Protein AF-0000000078837042 (afdb_homodimer)

Secondary structure (DSSP, 8-state):
---B-HHHHHHHHT--HHHHHHHHHTTSSPPPEE-TT--EEB-HHHHHHHHHHHHHHHTT--HHHHHHHHHHHH-TTSBSHHHHHHHHHHHHHHHHHHHHHHHHHHHHHHHHHT--SSBGGG-HHHHHHH-GGG-SS-----S-------/---B-HHHHHHHHT--HHHHHHHHHTTSSPPPEE-TT--EEB-HHHHHHHHHHHHHHHTT--HHHHHHHHHHHH-TTSBSHHHHHHHHHHHHHHHHHHHHHHHHHHHHHHHHHT--SSBGGG-HHHHHHH-GGG-SS-------------

Radius of gyration: 24.92 Å; Cα contacts (8 Å, |Δi|>4): 367; chains: 2; bounding box: 42×76×57 Å

Solvent-accessible surface area (backbone atoms only — not comparable to full-atom values): 16526 Å² total; per-residue (Å²): 120,78,64,28,43,61,70,55,41,18,62,74,43,69,47,56,57,69,55,53,53,48,32,36,74,75,59,78,34,75,80,60,50,64,47,97,84,67,40,61,32,32,48,65,63,53,39,51,50,45,38,22,52,52,45,38,43,32,68,62,51,49,69,70,55,48,49,52,47,51,52,34,66,75,34,34,86,38,67,20,58,64,52,46,49,50,44,47,50,50,38,51,51,48,52,50,52,43,52,54,48,49,48,39,44,53,53,37,50,51,39,50,70,49,41,55,90,50,34,23,67,70,21,41,50,57,49,39,38,65,33,64,86,67,49,91,59,91,54,68,53,62,74,75,68,69,77,79,79,129,120,77,65,27,43,61,69,55,42,19,61,73,41,69,48,54,58,71,55,54,54,48,33,36,73,73,59,76,34,74,80,60,50,64,46,95,84,69,42,62,31,33,47,65,62,53,39,51,52,46,38,23,52,52,46,37,44,34,67,62,52,49,70,69,56,48,49,53,47,52,53,35,66,74,34,34,87,38,68,20,59,64,52,46,50,52,44,46,51,52,39,50,52,48,52,51,51,43,53,51,49,48,50,40,43,54,53,37,50,52,39,50,69,50,42,56,91,48,34,22,66,70,22,41,49,56,50,41,36,66,32,65,87,68,49,91,58,92,56,68,54,60,73,74,69,68,76,78,80,129

InterPro domains:
  IPR000551 MerR-type HTH domain [PF00376] (5-42)
  IPR000551 MerR-type HTH domain [PR00040] (5-16)
  IPR000551 MerR-type HTH domain [PR00040] (16-29)
  IPR000551 MerR-type HTH domain [PR00040] (40-60)
  IPR000551 MerR-type HTH domain [PS00552] (7-29)
  IPR000551 MerR-type HTH domain [PS50937] (3-72)
  IPR000551 MerR-type HTH domain [SM00422] (4-73)
  IPR009061 Putative DNA-binding domain superfamily [SSF46955] (5-129)
  IPR015358 Transcription regulator MerR, DNA binding [PF09278] (47-110)
  IPR047057 MerR transcriptional regulator [PTHR30204] (4-125)

Nearest PDB structures (foldseek):
  6jni-assembly2_D  TM=9.119E-01  e=1.067E-09  Pseudomonas putida
  5gpe-assembly4_H  TM=9.135E-01  e=1.619E-09  Cupriavidus metallidurans CH34
  5gpe-assembly4_G  TM=9.074E-01  e=3.314E-09  Cupriavidus metallidurans CH34
  6jyw-assembly1_A  TM=9.011E-01  e=8.608E-09  Pseudomonas putida
  6jni-assembly4_G  TM=8.888E-01  e=1.160E-08  Pseudomonas putida

Organism: Phenylobacterium zucineum (strain HLK1) (NCBI:txid450851)

Foldseek 3Di:
DDWDALVRLCVLLVHDSVVLVVCCVVPLAPFADADPVRGGTDDPVRSVSSNQVVVCVVLPQDPVLSSVVVVCVVPVPDDCVSVVVSVVVSVVVVVVLVVLVVLVVVQVVVQVVQADDDDPVPGSNNVCVVPVVNRPDPRDPDPPPPPPDD/DDWDALVRLCVLLVHDSVVLVVCCVVPLAPFADADPVRGGTDDPVRSVSSNQVVVCVVLPQDPVLSSVVVVCVVPVPDDCVSVVVSVVVSVVVVVVLVVLVVLVVVQVVVLVVQADDDDPVPGSNNVCVVPVVNRPDPRDPDPPPDPPDD

pLDDT: mean 87.64, std 15.48, range [25.41, 98.31]

Sequence (300 aa):
MPAHTIGKLAKAADVKVPTIRFYEQIGLLPEPDRTESDRRVYGDEAVRRLAFIKHARQLGFPIEAIRTLLDLADNPDRTCEDANALAQEQLTAVETKIAQLEALRAELKRMVAAGCHGLAGDCRVIETLADHSLCAQEHAAPERLAPVQAMPAHTIGKLAKAADVKVPTIRFYEQIGLLPEPDRTESDRRVYGDEAVRRLAFIKHARQLGFPIEAIRTLLDLADNPDRTCEDANALAQEQLTAVETKIAQLEALRAELKRMVAAGCHGLAGDCRVIETLADHSLCAQEHAAPERLAPVQA

Structure (mmCIF, N/CA/C/O backbone):
data_AF-0000000078837042-model_v1
#
loop_
_entity.id
_entity.type
_entity.pdbx_description
1 polymer 'Transcriptional regulator, MerR family'
#
loop_
_atom_site.group_PDB
_atom_site.id
_atom_site.type_symbol
_atom_site.label_atom_id
_atom_site.label_alt_id
_atom_site.label_comp_id
_atom_site.label_asym_id
_atom_site.label_entity_id
_atom_site.label_seq_id
_atom_site.pdbx_PDB_ins_code
_atom_site.Cartn_x
_atom_site.Cartn_y
_atom_site.Cartn_z
_atom_site.occupancy
_atom_site.B_iso_or_equiv
_atom_site.auth_seq_id
_atom_site.auth_comp_id
_atom_site.auth_asym_id
_atom_site.auth_atom_id
_atom_site.pdbx_PDB_model_num
ATOM 1 N N . MET A 1 1 ? 3.355 40.281 4.109 1 53.38 1 MET A N 1
ATOM 2 C CA . MET A 1 1 ? 4.316 39.188 4.145 1 53.38 1 MET A CA 1
ATOM 3 C C . MET A 1 1 ? 4.699 38.75 2.734 1 53.38 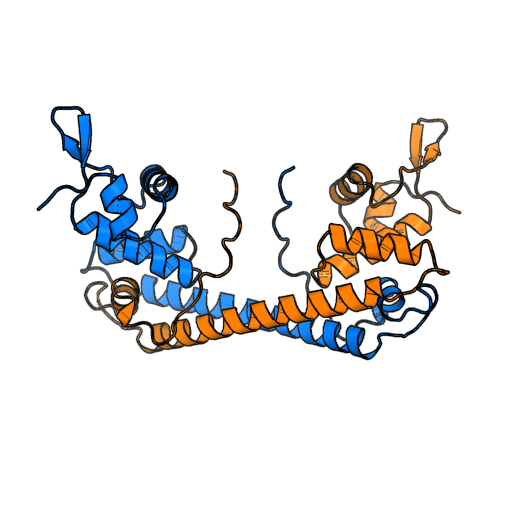1 MET A C 1
ATOM 5 O O . MET A 1 1 ? 3.922 38.938 1.793 1 53.38 1 MET A O 1
ATOM 9 N N . PRO A 1 2 ? 5.961 38.531 2.494 1 61.41 2 PRO A N 1
ATOM 10 C CA . PRO A 1 2 ? 6.363 38.375 1.091 1 61.41 2 PRO A CA 1
ATOM 11 C C . PRO A 1 2 ? 5.652 37.25 0.379 1 61.41 2 PRO A C 1
ATOM 13 O O . PRO A 1 2 ? 5.434 36.188 0.974 1 61.41 2 PRO A O 1
ATOM 16 N N . ALA A 1 3 ? 4.879 37.5 -0.666 1 80.12 3 ALA A N 1
ATOM 17 C CA . ALA A 1 3 ? 4.102 36.656 -1.568 1 80.12 3 ALA A CA 1
ATOM 18 C C . ALA A 1 3 ? 5.008 35.719 -2.355 1 80.12 3 ALA A C 1
ATOM 20 O O . ALA A 1 3 ? 6.133 36.062 -2.709 1 80.12 3 ALA A O 1
ATOM 21 N N . HIS A 1 4 ? 4.898 34.469 -2.109 1 90 4 HIS A N 1
ATOM 22 C CA . HIS A 1 4 ? 5.582 33.438 -2.904 1 90 4 HIS A CA 1
ATOM 23 C C . HIS A 1 4 ? 4.828 33.156 -4.199 1 90 4 HIS A C 1
ATOM 25 O O . HIS A 1 4 ? 3.602 33.062 -4.195 1 90 4 HIS A O 1
ATOM 31 N N . THR A 1 5 ? 5.68 33.156 -5.262 1 92.69 5 THR A N 1
ATOM 32 C CA . THR A 1 5 ? 5.113 32.5 -6.438 1 92.69 5 THR A CA 1
ATOM 33 C C . THR A 1 5 ? 4.949 31 -6.195 1 92.69 5 THR A C 1
ATOM 35 O O . THR A 1 5 ? 5.457 30.469 -5.207 1 92.69 5 THR A O 1
ATOM 38 N N . ILE A 1 6 ? 4.262 30.391 -7.133 1 93.19 6 ILE A N 1
ATOM 39 C CA . ILE A 1 6 ? 4.008 28.969 -6.938 1 93.19 6 ILE A CA 1
ATOM 40 C C . ILE A 1 6 ? 5.324 28.203 -6.988 1 93.19 6 ILE A C 1
ATOM 42 O O . ILE A 1 6 ? 5.508 27.219 -6.262 1 93.19 6 ILE A O 1
ATOM 46 N N . GLY A 1 7 ? 6.211 28.562 -7.891 1 94.44 7 GLY A N 1
ATOM 47 C CA . GLY A 1 7 ? 7.52 27.922 -7.965 1 94.44 7 GLY A CA 1
ATOM 48 C C . GLY A 1 7 ? 8.336 28.094 -6.695 1 94.44 7 GLY A C 1
ATOM 49 O O . GLY A 1 7 ? 8.945 27.141 -6.211 1 94.44 7 GLY A O 1
ATOM 50 N N . LYS A 1 8 ? 8.352 29.281 -6.145 1 94.38 8 LYS A N 1
ATOM 51 C CA . LYS A 1 8 ? 9.07 29.562 -4.902 1 94.38 8 LYS A CA 1
ATOM 52 C C . LYS A 1 8 ? 8.438 28.812 -3.73 1 94.38 8 LYS A C 1
ATOM 54 O O . LYS A 1 8 ? 9.148 28.312 -2.852 1 94.38 8 LYS A O 1
ATOM 59 N N . LEU A 1 9 ? 7.141 28.781 -3.791 1 94.56 9 LEU A N 1
ATOM 60 C CA . LEU A 1 9 ? 6.426 28.031 -2.764 1 94.56 9 LEU A CA 1
ATOM 61 C C . LEU A 1 9 ? 6.809 26.562 -2.795 1 94.56 9 LEU A C 1
ATOM 63 O O . LEU A 1 9 ? 7.062 25.953 -1.75 1 94.56 9 LEU A O 1
ATOM 67 N N . ALA A 1 10 ? 6.859 25.984 -3.98 1 96.12 10 ALA A N 1
ATOM 68 C CA . ALA A 1 10 ? 7.23 24.578 -4.168 1 96.12 10 ALA A CA 1
ATOM 69 C C . ALA A 1 10 ? 8.609 24.297 -3.594 1 96.12 10 ALA A C 1
ATOM 71 O O . ALA A 1 10 ? 8.797 23.312 -2.875 1 96.12 10 ALA A O 1
ATOM 72 N N . LYS A 1 11 ? 9.5 25.141 -3.832 1 95.19 11 LYS A N 1
ATOM 73 C CA . LYS A 1 11 ? 10.867 25 -3.344 1 95.19 11 LYS A CA 1
ATOM 74 C C . LYS A 1 11 ? 10.922 25.125 -1.824 1 95.19 11 LYS A C 1
ATOM 76 O O . LYS A 1 11 ? 11.562 24.312 -1.151 1 95.19 11 LYS A O 1
ATOM 81 N N . ALA A 1 12 ? 10.266 26.078 -1.355 1 93.12 12 ALA A N 1
ATOM 82 C CA . ALA A 1 12 ? 10.273 26.344 0.081 1 93.12 12 ALA A CA 1
ATOM 83 C C . ALA A 1 12 ? 9.672 25.172 0.857 1 93.12 12 ALA A C 1
ATOM 85 O O . ALA A 1 12 ? 10.148 24.828 1.937 1 93.12 12 ALA A O 1
ATOM 86 N N . ALA A 1 13 ? 8.625 24.578 0.348 1 92.88 13 ALA A N 1
ATOM 87 C CA . ALA A 1 13 ? 7.914 23.5 1.02 1 92.88 13 ALA A CA 1
ATOM 88 C C . ALA A 1 13 ? 8.461 22.141 0.599 1 92.88 13 ALA A C 1
ATOM 90 O O . ALA A 1 13 ? 8.086 21.109 1.165 1 92.88 13 ALA A O 1
ATOM 91 N N . ASP A 1 14 ? 9.32 22.141 -0.408 1 94 14 ASP A N 1
ATOM 92 C CA . ASP A 1 14 ? 9.898 20.922 -0.962 1 94 14 ASP A CA 1
ATOM 93 C C . ASP A 1 14 ? 8.812 19.969 -1.47 1 94 14 ASP A C 1
ATOM 95 O O . ASP A 1 14 ? 8.773 18.797 -1.091 1 94 14 ASP A O 1
ATOM 99 N N . VAL A 1 15 ? 7.969 20.531 -2.262 1 95.31 15 VAL A N 1
ATOM 100 C CA . VAL A 1 15 ? 6.914 19.766 -2.928 1 95.31 15 VAL A CA 1
ATOM 101 C C . VAL A 1 15 ? 6.832 20.188 -4.398 1 95.31 15 VAL A C 1
ATOM 103 O O . VAL A 1 15 ? 7.328 21.25 -4.781 1 95.31 15 VAL A O 1
ATOM 106 N N . LYS A 1 16 ? 6.23 19.391 -5.156 1 96.31 16 LYS A N 1
ATOM 107 C CA . LYS A 1 16 ? 6.105 19.688 -6.582 1 96.31 16 LYS A CA 1
ATOM 108 C C . LYS A 1 16 ? 4.93 20.625 -6.844 1 96.31 16 LYS A C 1
ATOM 110 O O . LYS A 1 16 ? 3.93 20.594 -6.121 1 96.31 16 LYS A O 1
ATOM 115 N N . VAL A 1 17 ? 5.023 21.375 -7.891 1 96.19 17 VAL A N 1
ATOM 116 C CA . VAL A 1 17 ? 4.008 22.359 -8.266 1 96.19 17 VAL A CA 1
ATOM 117 C C . VAL A 1 17 ? 2.674 21.656 -8.5 1 96.19 17 VAL A C 1
ATOM 119 O O . VAL A 1 17 ? 1.634 22.094 -8.008 1 96.19 17 VAL A O 1
ATOM 122 N N . PRO A 1 18 ? 2.635 20.516 -9.227 1 96.81 18 PRO A N 1
ATOM 123 C CA . PRO A 1 18 ? 1.344 19.844 -9.406 1 96.81 18 PRO A CA 1
ATOM 124 C C . PRO A 1 18 ? 0.707 19.438 -8.078 1 96.81 18 PRO A C 1
ATOM 126 O O . PRO A 1 18 ? -0.521 19.422 -7.957 1 96.81 18 PRO A O 1
ATOM 129 N N . THR A 1 19 ? 1.51 19.156 -7.125 1 96.12 19 THR A N 1
ATOM 130 C CA . THR A 1 19 ? 1.012 18.781 -5.809 1 96.12 19 THR A CA 1
ATOM 131 C C . THR A 1 19 ? 0.306 19.953 -5.137 1 96.12 19 THR A C 1
ATOM 133 O O . THR A 1 19 ? -0.752 19.781 -4.527 1 96.12 19 THR A O 1
ATOM 136 N N . ILE A 1 20 ? 0.907 21.094 -5.266 1 95.94 20 ILE A N 1
ATOM 137 C CA . ILE A 1 20 ? 0.306 22.297 -4.723 1 95.94 20 ILE A CA 1
ATOM 138 C C . ILE A 1 20 ? -1.052 22.547 -5.379 1 95.94 20 ILE A C 1
ATOM 140 O O . ILE A 1 20 ? -2.043 22.797 -4.691 1 95.94 20 ILE A O 1
ATOM 144 N N . ARG A 1 21 ? -1.13 22.438 -6.68 1 94.5 21 ARG A N 1
ATOM 145 C CA . ARG A 1 21 ? -2.369 22.656 -7.418 1 94.5 21 ARG A CA 1
ATOM 146 C C . ARG A 1 21 ? -3.428 21.625 -7.023 1 94.5 21 ARG A C 1
ATOM 148 O O . ARG A 1 21 ? -4.609 21.969 -6.902 1 94.5 21 ARG A O 1
ATOM 155 N N . PHE A 1 22 ? -2.945 20.453 -6.785 1 96.81 22 PHE A N 1
ATOM 156 C CA . PHE A 1 22 ? -3.863 19.406 -6.352 1 96.81 22 PHE A CA 1
ATOM 157 C C . PHE A 1 22 ? -4.477 19.75 -5 1 96.81 22 PHE A C 1
ATOM 159 O O . PHE A 1 22 ? -5.691 19.656 -4.82 1 96.81 22 PHE A O 1
ATOM 166 N N . TYR A 1 23 ? -3.645 20.219 -4.07 1 97 23 TYR A N 1
ATOM 167 C CA . TYR A 1 23 ? -4.129 20.531 -2.729 1 97 23 TYR A CA 1
ATOM 168 C C . TYR A 1 23 ? -5.07 21.734 -2.752 1 97 23 TYR A C 1
ATOM 170 O O . TYR A 1 23 ? -5.996 21.812 -1.941 1 97 23 TYR A O 1
ATOM 178 N N . GLU A 1 24 ? -4.855 22.641 -3.668 1 95.06 24 GLU A N 1
ATOM 179 C CA . GLU A 1 24 ? -5.797 23.734 -3.877 1 95.06 24 GLU A CA 1
ATOM 180 C C . GLU A 1 24 ? -7.129 23.219 -4.41 1 95.06 24 GLU A C 1
ATOM 182 O O . GLU A 1 24 ? -8.195 23.609 -3.916 1 95.06 24 GLU A O 1
ATOM 187 N N . GLN A 1 25 ? -7.031 22.344 -5.355 1 95.62 25 GLN A N 1
ATOM 188 C CA . GLN A 1 25 ? -8.211 21.812 -6.027 1 95.62 25 GLN A CA 1
ATOM 189 C C . GLN A 1 25 ? -9.125 21.078 -5.039 1 95.62 25 GLN A C 1
ATOM 191 O O . GLN A 1 25 ? -10.344 21.219 -5.098 1 95.62 25 GLN A O 1
ATOM 196 N N . ILE A 1 26 ? -8.516 20.391 -4.098 1 95.75 26 ILE A N 1
ATOM 197 C CA . ILE A 1 26 ? -9.344 19.578 -3.207 1 95.75 26 ILE A CA 1
ATOM 198 C C . ILE A 1 26 ? -9.633 20.359 -1.926 1 95.75 26 ILE A C 1
ATOM 200 O O . ILE A 1 26 ? -10.234 19.828 -0.99 1 95.75 26 ILE A O 1
ATOM 204 N N . GLY A 1 27 ? -9.078 21.547 -1.752 1 94.69 27 GLY A N 1
ATOM 205 C CA . GLY A 1 27 ? -9.461 22.453 -0.684 1 94.69 27 GLY A CA 1
ATOM 206 C C . GLY A 1 27 ? -8.57 22.359 0.537 1 94.69 27 GLY A C 1
ATOM 207 O O . GLY A 1 27 ? -8.859 22.953 1.574 1 94.69 27 GLY A O 1
ATOM 208 N N . LEU A 1 28 ? -7.508 21.641 0.51 1 96.5 28 LEU A N 1
ATOM 209 C CA . LEU A 1 28 ? -6.574 21.562 1.627 1 96.5 28 LEU A CA 1
ATOM 210 C C . LEU A 1 28 ? -5.754 22.844 1.742 1 96.5 28 LEU A C 1
ATOM 212 O O . LEU A 1 28 ? -5.352 23.234 2.842 1 96.5 28 LEU A O 1
ATOM 216 N N . LEU A 1 29 ? -5.414 23.375 0.63 1 95.5 29 LEU A N 1
ATOM 217 C CA . LEU A 1 29 ? -4.766 24.688 0.557 1 95.5 29 LEU A CA 1
ATOM 218 C C . LEU A 1 29 ? -5.73 25.75 0.026 1 95.5 29 LEU A C 1
ATOM 220 O O . LEU A 1 29 ? -6.375 25.531 -1.006 1 95.5 29 LEU A O 1
ATOM 224 N N . PRO A 1 30 ? -5.906 26.766 0.758 1 91.56 30 PRO A N 1
ATOM 225 C CA . PRO A 1 30 ? -6.797 27.828 0.26 1 91.56 30 PRO A CA 1
ATOM 226 C C . PRO A 1 30 ? -6.324 28.406 -1.066 1 91.56 30 PRO A C 1
ATOM 228 O O . PRO A 1 30 ? -5.125 28.438 -1.342 1 91.56 30 PRO A O 1
ATOM 231 N N . GLU A 1 31 ? -7.25 28.906 -1.811 1 88.25 31 GLU A N 1
ATOM 232 C CA . GLU A 1 31 ? -6.898 29.594 -3.049 1 88.25 31 GLU A CA 1
ATOM 233 C C . GLU A 1 31 ? -6.023 30.812 -2.775 1 88.25 31 GLU A C 1
ATOM 235 O O . GLU A 1 31 ? -6.312 31.609 -1.873 1 88.25 31 GLU A O 1
ATOM 240 N N . PRO A 1 32 ? -5.008 30.859 -3.557 1 87.94 32 PRO A N 1
ATOM 241 C CA . PRO A 1 32 ? -4.102 31.984 -3.33 1 87.94 32 PRO A CA 1
ATOM 242 C C . PRO A 1 32 ? -4.676 33.312 -3.811 1 87.94 32 PRO A C 1
ATOM 244 O O . PRO A 1 32 ? -5.633 33.312 -4.59 1 87.94 32 PRO A O 1
ATOM 247 N N . ASP A 1 33 ? -4.113 34.344 -3.229 1 87.69 33 ASP A N 1
ATOM 248 C CA . ASP A 1 33 ? -4.422 35.656 -3.742 1 87.69 33 ASP A CA 1
ATOM 249 C C . ASP A 1 33 ? -3.854 35.844 -5.148 1 87.69 33 ASP A C 1
ATOM 251 O O . ASP A 1 33 ? -3.004 35.062 -5.59 1 87.69 33 ASP A O 1
ATOM 255 N N . ARG A 1 34 ? -4.422 36.781 -5.832 1 87 34 ARG A N 1
ATOM 256 C CA . ARG A 1 34 ? -3.926 37.094 -7.164 1 87 34 ARG A CA 1
ATOM 257 C C . ARG A 1 34 ? -3.393 38.531 -7.215 1 87 34 ARG A C 1
ATOM 259 O O . ARG A 1 34 ? -3.934 39.406 -6.562 1 87 34 ARG A O 1
ATOM 266 N N . THR A 1 35 ? -2.34 38.688 -7.945 1 86.56 35 THR A N 1
ATOM 267 C CA . THR A 1 35 ? -1.805 40.031 -8.172 1 86.56 35 THR A CA 1
ATOM 268 C C . THR A 1 35 ? -2.615 40.75 -9.234 1 86.56 35 THR A C 1
ATOM 270 O O . THR A 1 35 ? -3.559 40.188 -9.797 1 86.56 35 THR A O 1
ATOM 273 N N . GLU A 1 36 ? -2.164 42 -9.422 1 87.94 36 GLU A N 1
ATOM 274 C CA . GLU A 1 36 ? -2.801 42.812 -10.461 1 87.94 36 GLU A CA 1
ATOM 275 C C . GLU A 1 36 ? -2.656 42.156 -11.836 1 87.94 36 GLU A C 1
ATOM 277 O O . GLU A 1 36 ? -3.527 42.312 -12.695 1 87.94 36 GLU A O 1
ATOM 282 N N . SER A 1 37 ? -1.637 41.469 -12.016 1 87.12 37 SER A N 1
ATOM 283 C CA . SER A 1 37 ? -1.382 40.781 -13.273 1 87.12 37 SER A CA 1
ATOM 284 C C . SER A 1 37 ? -2.016 39.406 -13.281 1 87.12 37 SER A C 1
ATOM 286 O O . SER A 1 37 ? -1.682 38.562 -14.125 1 87.12 37 SER A O 1
ATOM 288 N N . ASP A 1 38 ? -2.703 39.062 -12.352 1 85.5 38 ASP A N 1
ATOM 289 C CA . ASP A 1 38 ? -3.457 37.812 -12.258 1 85.5 38 ASP A CA 1
ATOM 290 C C . ASP A 1 38 ? -2.533 36.625 -11.961 1 85.5 38 ASP A C 1
ATOM 292 O O . ASP A 1 38 ? -2.744 35.531 -12.477 1 85.5 38 ASP A O 1
ATOM 296 N N . ARG A 1 39 ? -1.474 36.969 -11.273 1 87.06 39 ARG A N 1
ATOM 297 C CA . ARG A 1 39 ? -0.562 35.906 -10.852 1 87.06 39 ARG A CA 1
ATOM 298 C C . ARG A 1 39 ? -0.867 35.438 -9.43 1 87.06 39 ARG A C 1
ATOM 300 O O . ARG A 1 39 ? -1.107 36.281 -8.547 1 87.06 39 ARG A O 1
ATOM 307 N N . ARG A 1 40 ? -0.836 34.094 -9.289 1 87.94 40 ARG A N 1
ATOM 308 C CA . ARG A 1 40 ? -1.067 33.562 -7.957 1 87.94 40 ARG A CA 1
ATOM 309 C C . ARG A 1 40 ? 0.083 33.906 -7.016 1 87.94 40 ARG A C 1
ATOM 311 O O . ARG A 1 40 ? 1.252 33.812 -7.391 1 87.94 40 ARG A O 1
ATOM 318 N N . VAL A 1 41 ? -0.292 34.406 -5.809 1 91.94 41 VAL A N 1
ATOM 319 C CA . VAL A 1 41 ? 0.715 34.656 -4.785 1 91.94 41 VAL A CA 1
ATOM 320 C C . VAL A 1 41 ? 0.289 34.031 -3.461 1 91.94 41 VAL A C 1
ATOM 322 O O . VAL A 1 41 ? -0.893 34.062 -3.107 1 91.94 41 VAL A O 1
ATOM 325 N N . TYR A 1 42 ? 1.351 33.5 -2.771 1 93.56 42 TYR A N 1
ATOM 326 C CA . TYR A 1 42 ? 1.113 32.75 -1.543 1 93.56 42 TYR A CA 1
ATOM 327 C C . TYR A 1 42 ? 1.855 33.375 -0.369 1 93.56 42 TYR A C 1
ATOM 329 O O . TYR A 1 42 ? 2.988 33.844 -0.519 1 93.56 42 TYR A O 1
ATOM 337 N N . GLY A 1 43 ? 1.225 33.406 0.763 1 90.12 43 GLY A N 1
ATOM 338 C CA . GLY A 1 43 ? 1.876 33.875 1.976 1 90.12 43 GLY A CA 1
ATOM 339 C C . GLY A 1 43 ? 2.656 32.781 2.693 1 90.12 43 GLY A C 1
ATOM 340 O O . GLY A 1 43 ? 2.68 31.625 2.25 1 90.12 43 GLY A O 1
ATOM 341 N N . ASP A 1 44 ? 3.303 33.125 3.809 1 90.81 44 ASP A N 1
ATOM 342 C CA . ASP A 1 44 ? 4.098 32.219 4.617 1 90.81 44 ASP A CA 1
ATOM 343 C C . ASP A 1 44 ? 3.225 31.094 5.199 1 90.81 44 ASP A C 1
ATOM 345 O O . ASP A 1 44 ? 3.707 29.984 5.453 1 90.81 44 ASP A O 1
ATOM 349 N N . GLU A 1 45 ? 2.025 31.438 5.363 1 92.38 45 GLU A N 1
ATOM 350 C CA . GLU A 1 45 ? 1.105 30.438 5.906 1 92.38 45 GLU A CA 1
ATOM 351 C C . GLU A 1 45 ? 0.977 29.234 4.973 1 92.38 45 GLU A C 1
ATOM 353 O O . GLU A 1 45 ? 0.814 28.109 5.43 1 92.38 45 GLU A O 1
ATOM 358 N N . ALA A 1 46 ? 1.063 29.516 3.729 1 94.19 46 ALA A N 1
ATOM 359 C CA . ALA A 1 46 ? 0.976 28.438 2.748 1 94.19 46 ALA A CA 1
ATOM 360 C C . ALA A 1 46 ? 2.154 27.484 2.885 1 94.19 46 ALA A C 1
ATOM 362 O O . ALA A 1 46 ? 1.997 26.266 2.727 1 94.19 46 ALA A O 1
ATOM 363 N N . VAL A 1 47 ? 3.316 28 3.199 1 93.38 47 VAL A N 1
ATOM 364 C CA . VAL A 1 47 ? 4.5 27.156 3.395 1 93.38 47 VAL A CA 1
ATOM 365 C C . VAL A 1 47 ? 4.285 26.234 4.594 1 93.38 47 VAL A C 1
ATOM 367 O O . VAL A 1 47 ? 4.531 25.031 4.508 1 93.38 47 VAL A O 1
ATOM 370 N N . ARG A 1 48 ? 3.814 26.828 5.633 1 93.75 48 ARG A N 1
ATOM 371 C CA . ARG A 1 48 ? 3.596 26.047 6.855 1 93.75 48 ARG A CA 1
ATOM 372 C C . ARG A 1 48 ? 2.539 24.969 6.641 1 93.75 48 ARG A C 1
ATOM 374 O O . ARG A 1 48 ? 2.697 23.844 7.105 1 93.75 48 ARG A O 1
ATOM 381 N N . ARG A 1 49 ? 1.52 25.391 5.965 1 96.19 49 ARG A N 1
ATOM 382 C CA . ARG A 1 49 ? 0.428 24.453 5.719 1 96.19 49 ARG A CA 1
ATOM 383 C C . ARG A 1 49 ? 0.891 23.297 4.844 1 96.19 49 ARG A C 1
ATOM 385 O O . ARG A 1 49 ? 0.573 22.125 5.121 1 96.19 49 ARG A O 1
ATOM 392 N N . LEU A 1 50 ? 1.667 23.578 3.846 1 95.88 50 LEU A N 1
ATOM 393 C CA . LEU A 1 50 ? 2.201 22.531 2.977 1 95.88 50 LEU A CA 1
ATOM 394 C C . LEU A 1 50 ? 3.156 21.625 3.744 1 95.88 50 LEU A C 1
ATOM 396 O O . LEU A 1 50 ? 3.17 20.406 3.529 1 95.88 50 LEU A O 1
ATOM 400 N N . ALA A 1 51 ? 3.941 22.203 4.598 1 94.06 51 ALA A N 1
ATOM 401 C CA . ALA A 1 51 ? 4.84 21.406 5.426 1 94.06 51 ALA A CA 1
ATOM 402 C C . ALA A 1 51 ? 4.059 20.453 6.332 1 94.06 51 ALA A C 1
ATOM 404 O O . ALA A 1 51 ? 4.438 19.297 6.5 1 94.06 51 ALA A O 1
ATOM 405 N N . PHE A 1 52 ? 2.992 20.984 6.875 1 96 52 PHE A N 1
ATOM 406 C CA . PHE A 1 52 ? 2.096 20.188 7.695 1 96 52 PHE A CA 1
ATOM 407 C C . PHE A 1 52 ? 1.554 19 6.906 1 96 52 PHE A C 1
ATOM 409 O O . PHE A 1 52 ? 1.631 17.859 7.363 1 96 52 PHE A O 1
ATOM 416 N N . ILE A 1 53 ? 1.03 19.266 5.738 1 96.75 53 ILE A N 1
ATOM 417 C CA . ILE A 1 53 ? 0.437 18.234 4.887 1 96.75 53 ILE A CA 1
ATOM 418 C C . ILE A 1 53 ? 1.494 17.203 4.512 1 96.75 53 ILE A C 1
ATOM 420 O O . ILE A 1 53 ? 1.247 16 4.59 1 96.75 53 ILE A O 1
ATOM 424 N N . LYS A 1 54 ? 2.643 17.641 4.105 1 94.31 54 LYS A N 1
ATOM 425 C CA . LYS A 1 54 ? 3.742 16.766 3.732 1 94.31 54 LYS A CA 1
ATOM 426 C C . LYS A 1 54 ? 4.109 15.828 4.883 1 94.31 54 LYS A C 1
ATOM 428 O O . LYS A 1 54 ? 4.262 14.617 4.684 1 94.31 54 LYS A O 1
ATOM 433 N N . HIS A 1 55 ? 4.246 16.375 6.035 1 93.5 55 HIS A N 1
ATOM 434 C CA . HIS A 1 55 ? 4.602 15.586 7.207 1 93.5 55 HIS A CA 1
ATOM 435 C C . HIS A 1 55 ? 3.514 14.57 7.535 1 93.5 55 HIS A C 1
ATOM 437 O O . HIS A 1 55 ? 3.812 13.398 7.797 1 93.5 55 HIS A O 1
ATOM 443 N N . ALA A 1 56 ? 2.297 15.008 7.52 1 95.88 56 ALA A N 1
ATOM 444 C CA . ALA A 1 56 ? 1.172 14.109 7.773 1 95.88 56 ALA A CA 1
ATOM 445 C C . ALA A 1 56 ? 1.159 12.953 6.773 1 95.88 56 ALA A C 1
ATOM 447 O O . ALA A 1 56 ? 0.949 11.805 7.152 1 95.88 56 ALA A O 1
ATOM 448 N N . ARG A 1 57 ? 1.439 13.273 5.516 1 94.06 57 ARG A N 1
ATOM 449 C CA . ARG A 1 57 ? 1.486 12.25 4.477 1 94.06 57 ARG A CA 1
ATOM 450 C C . ARG A 1 57 ? 2.635 11.273 4.719 1 94.06 57 ARG A C 1
ATOM 452 O O . ARG A 1 57 ? 2.492 10.07 4.5 1 94.06 57 ARG A O 1
ATOM 459 N N . GLN A 1 58 ? 3.705 11.797 5.152 1 91.56 58 GLN A N 1
ATOM 460 C CA . GLN A 1 58 ? 4.855 10.953 5.453 1 91.56 58 GLN A CA 1
ATOM 461 C C . GLN A 1 58 ? 4.539 9.969 6.578 1 91.56 58 GLN A C 1
ATOM 463 O O . GLN A 1 58 ? 5.066 8.859 6.605 1 91.56 58 GLN A O 1
ATOM 468 N N . LEU A 1 59 ? 3.627 10.422 7.414 1 92.44 59 LEU A N 1
ATOM 469 C CA . LEU A 1 59 ? 3.225 9.555 8.516 1 92.44 59 LEU A CA 1
ATOM 470 C C . LEU A 1 59 ? 2.074 8.648 8.094 1 92.44 59 LEU A C 1
ATOM 472 O O . LEU A 1 59 ? 1.592 7.84 8.898 1 92.44 59 LEU A O 1
ATOM 476 N N . GLY A 1 60 ? 1.571 8.852 6.895 1 93.06 60 GLY A N 1
ATOM 477 C CA . GLY A 1 60 ? 0.629 7.918 6.305 1 93.06 60 GLY A CA 1
ATOM 478 C C . GLY A 1 60 ? -0.819 8.32 6.5 1 93.06 60 GLY A C 1
ATOM 479 O O . GLY A 1 60 ? -1.73 7.527 6.258 1 93.06 60 GLY A O 1
ATOM 480 N N . PHE A 1 61 ? -1.059 9.508 6.953 1 95.75 61 PHE A N 1
ATOM 481 C CA . PHE A 1 61 ? -2.441 9.938 7.125 1 95.75 61 PHE A CA 1
ATOM 482 C C . PHE A 1 61 ? -3.137 10.086 5.777 1 95.75 61 PHE A C 1
ATOM 484 O O . PHE A 1 61 ? -2.559 10.625 4.832 1 95.75 61 PHE A O 1
ATOM 491 N N . PRO A 1 62 ? -4.363 9.641 5.762 1 96.06 62 PRO A N 1
ATOM 492 C CA . PRO A 1 62 ? -5.133 9.875 4.539 1 96.06 62 PRO A CA 1
ATOM 493 C C . PRO A 1 62 ? -5.605 11.328 4.414 1 96.06 62 PRO A C 1
ATOM 495 O O . PRO A 1 62 ? -5.688 12.039 5.414 1 96.06 62 PRO A O 1
ATOM 498 N N . ILE A 1 63 ? -5.949 11.672 3.242 1 96.81 63 ILE A N 1
ATOM 499 C CA . ILE A 1 63 ? -6.312 13.039 2.898 1 96.81 63 ILE A CA 1
ATOM 500 C C . ILE A 1 63 ? -7.457 13.508 3.793 1 96.81 63 ILE A C 1
ATOM 502 O O . ILE A 1 63 ? -7.441 14.641 4.293 1 96.81 63 ILE A O 1
ATOM 506 N N . GLU A 1 64 ? -8.383 12.648 4.066 1 97 64 GLU A N 1
ATOM 507 C CA . GLU A 1 64 ? -9.539 13.031 4.875 1 97 64 GLU A CA 1
ATOM 508 C C . GLU A 1 64 ? -9.133 13.305 6.32 1 97 64 GLU A C 1
ATOM 510 O O . GLU A 1 64 ? -9.633 14.242 6.945 1 97 64 GLU A O 1
ATOM 515 N N . ALA A 1 65 ? -8.273 12.5 6.797 1 97.44 65 ALA A N 1
ATOM 516 C CA . ALA A 1 65 ? -7.75 12.742 8.141 1 97.44 65 ALA A CA 1
ATOM 517 C C . ALA A 1 65 ? -6.977 14.055 8.203 1 97.44 65 ALA A C 1
ATOM 519 O O . ALA A 1 65 ? -7.117 14.82 9.156 1 97.44 65 ALA A O 1
ATOM 520 N N . ILE A 1 66 ? -6.215 14.336 7.184 1 97.69 66 ILE A N 1
ATOM 521 C CA . ILE A 1 66 ? -5.418 15.555 7.125 1 97.69 66 ILE A CA 1
ATOM 522 C C . ILE A 1 66 ? -6.344 16.766 7.098 1 97.69 66 ILE A C 1
ATOM 524 O O . ILE A 1 66 ? -6.066 17.781 7.746 1 97.69 66 ILE A O 1
ATOM 528 N N . ARG A 1 67 ? -7.406 16.625 6.402 1 97.62 67 ARG A N 1
ATOM 529 C CA . ARG A 1 67 ? -8.391 17.703 6.359 1 97.62 67 ARG A CA 1
ATOM 530 C C . ARG A 1 67 ? -8.898 18.031 7.758 1 97.62 67 ARG A C 1
ATOM 532 O O . ARG A 1 67 ? -8.969 19.203 8.133 1 97.62 67 ARG A O 1
ATOM 539 N N . THR A 1 68 ? -9.195 17.031 8.469 1 97.19 68 THR A N 1
ATOM 540 C CA . THR A 1 68 ? -9.688 17.219 9.836 1 97.19 68 THR A CA 1
ATOM 541 C C . THR A 1 68 ? -8.609 17.828 10.719 1 97.19 68 THR A C 1
ATOM 543 O O . THR A 1 68 ? -8.891 18.75 11.5 1 97.19 68 THR A O 1
ATOM 546 N N . LEU A 1 69 ? -7.434 17.359 10.586 1 96.75 69 LEU A N 1
ATOM 547 C CA . LEU A 1 69 ? -6.328 17.859 11.398 1 96.75 69 LEU A CA 1
ATOM 548 C C . LEU A 1 69 ? -6.047 19.328 11.078 1 96.75 69 LEU A C 1
ATOM 550 O O . LEU A 1 69 ? -5.785 20.109 11.984 1 96.75 69 LEU A O 1
ATOM 554 N N . LEU A 1 70 ? -6.098 19.719 9.828 1 96.75 70 LEU A N 1
ATOM 555 C CA . LEU A 1 70 ? -5.91 21.109 9.43 1 96.75 70 LEU A CA 1
ATOM 556 C C . LEU A 1 70 ? -7.031 21.984 9.969 1 96.75 70 LEU A C 1
ATOM 558 O O . LEU A 1 70 ? -6.789 23.109 10.391 1 96.75 70 LEU A O 1
ATOM 562 N N . ASP A 1 71 ? -8.242 21.438 9.906 1 96.19 71 ASP A N 1
ATOM 563 C CA . ASP A 1 71 ? -9.383 22.172 10.461 1 96.19 71 ASP A CA 1
ATOM 564 C C . ASP A 1 71 ? -9.18 22.453 11.945 1 96.19 71 ASP A C 1
ATOM 566 O O . ASP A 1 71 ? -9.461 23.562 12.414 1 96.19 71 ASP A O 1
ATOM 570 N N . LEU A 1 72 ? -8.727 21.547 12.633 1 95.06 72 LEU A N 1
ATOM 571 C CA . LEU A 1 72 ? -8.445 21.719 14.055 1 95.06 72 LEU A CA 1
ATOM 572 C C . LEU A 1 72 ? -7.324 22.734 14.266 1 95.06 72 LEU A C 1
ATOM 574 O O . LEU A 1 72 ? -7.398 23.578 15.172 1 95.06 72 LEU A O 1
ATOM 578 N N . ALA A 1 73 ? -6.277 22.672 13.461 1 94.31 73 ALA A N 1
ATOM 579 C CA . ALA A 1 73 ? -5.176 23.625 13.547 1 94.31 73 ALA A CA 1
ATOM 580 C C . ALA A 1 73 ? -5.668 25.047 13.328 1 94.31 73 ALA A C 1
ATOM 582 O O . ALA A 1 73 ? -5.164 26 13.945 1 94.31 73 ALA A O 1
ATOM 583 N N . ASP A 1 74 ? -6.668 25.109 12.492 1 94.88 74 ASP A N 1
ATOM 584 C CA . ASP A 1 74 ? -7.234 26.422 12.164 1 94.88 74 ASP A CA 1
ATOM 585 C C . ASP A 1 74 ? -8.18 26.891 13.266 1 94.88 74 ASP A C 1
ATOM 587 O O . ASP A 1 74 ? -8.547 28.062 13.312 1 94.88 74 ASP A O 1
ATOM 591 N N . ASN A 1 75 ? -8.578 25.969 14.094 1 95.69 75 ASN A N 1
ATOM 592 C CA . ASN A 1 75 ? -9.531 26.281 15.156 1 95.69 75 ASN A CA 1
ATOM 593 C C . ASN A 1 75 ? -9.023 25.828 16.516 1 95.69 75 ASN A C 1
ATOM 595 O O . ASN A 1 75 ? -9.523 24.844 17.078 1 95.69 75 ASN A O 1
ATOM 599 N N . PRO A 1 76 ? -8.148 26.578 17.031 1 93.81 76 PRO A N 1
ATOM 600 C CA . PRO A 1 76 ? -7.43 26.156 18.234 1 93.81 76 PRO A CA 1
ATOM 601 C C . PRO A 1 76 ? -8.336 26.031 19.453 1 93.81 76 PRO A C 1
ATOM 603 O O . PRO A 1 76 ? -7.949 25.422 20.469 1 93.81 76 PRO A O 1
ATOM 606 N N . ASP A 1 77 ? -9.57 26.578 19.406 1 94.62 77 ASP A N 1
ATOM 607 C CA . ASP A 1 77 ? -10.461 26.578 20.562 1 94.62 77 ASP A CA 1
ATOM 608 C C . ASP A 1 77 ? -11.312 25.297 20.594 1 94.62 77 ASP A C 1
ATOM 610 O O . ASP A 1 77 ? -12.023 25.047 21.562 1 94.62 77 ASP A O 1
ATOM 614 N N . ARG A 1 78 ? -11.164 24.5 19.594 1 94.31 78 ARG A N 1
ATOM 615 C CA . ARG A 1 78 ? -11.883 23.234 19.578 1 94.31 78 ARG A CA 1
ATOM 616 C C . ARG A 1 78 ? -11.148 22.156 20.375 1 94.31 78 ARG A C 1
ATOM 618 O O . ARG A 1 78 ? -9.953 22.297 20.641 1 94.31 78 ARG A O 1
ATOM 625 N N . THR A 1 79 ? -11.938 21.172 20.766 1 93.75 79 THR A N 1
ATOM 626 C CA . THR A 1 79 ? -11.312 20.047 21.453 1 93.75 79 THR A CA 1
ATOM 627 C C . THR A 1 79 ? -10.414 19.266 20.5 1 93.75 79 THR A C 1
ATOM 629 O O . THR A 1 79 ? -10.703 19.156 19.312 1 93.75 79 THR A O 1
ATOM 632 N N . CYS A 1 80 ? -9.352 18.75 21.047 1 93 80 CYS A N 1
ATOM 633 C CA . CYS A 1 80 ? -8.398 18.031 20.188 1 93 80 CYS A CA 1
ATOM 634 C C . CYS A 1 80 ? -8.711 16.531 20.172 1 93 80 CYS A C 1
ATOM 636 O O . CYS A 1 80 ? -7.883 15.734 19.75 1 93 80 CYS A O 1
ATOM 638 N N . GLU A 1 81 ? -9.844 16.172 20.609 1 93.12 81 GLU A N 1
ATOM 639 C CA . GLU A 1 81 ? -10.219 14.758 20.703 1 93.12 81 GLU A CA 1
ATOM 640 C C . GLU A 1 81 ? -10.117 14.078 19.344 1 93.12 81 GLU A C 1
ATOM 642 O O . GLU A 1 81 ? -9.656 12.938 19.25 1 93.12 81 GLU A O 1
ATOM 647 N N . ASP A 1 82 ? -10.578 14.742 18.328 1 94.25 82 ASP A N 1
ATOM 648 C CA . ASP A 1 82 ? -10.523 14.164 17 1 94.25 82 ASP A CA 1
ATOM 649 C C . ASP A 1 82 ? -9.078 13.93 16.562 1 94.25 82 ASP A C 1
ATOM 651 O O . ASP A 1 82 ? -8.781 12.93 15.898 1 94.25 82 ASP A O 1
ATOM 655 N N . ALA A 1 83 ? -8.195 14.852 16.891 1 94.88 83 ALA A N 1
ATOM 656 C CA . ALA A 1 83 ? -6.785 14.68 16.547 1 94.88 83 ALA A CA 1
ATOM 657 C C . ALA A 1 83 ? -6.211 13.43 17.203 1 94.88 83 ALA A C 1
ATOM 659 O O . ALA A 1 83 ? -5.516 12.641 16.562 1 94.88 83 ALA A O 1
ATOM 660 N N . ASN A 1 84 ? -6.555 13.273 18.453 1 94.56 84 ASN A N 1
ATOM 661 C CA . ASN A 1 84 ? -6.102 12.094 19.188 1 94.56 84 ASN A CA 1
ATOM 662 C C . ASN A 1 84 ? -6.66 10.812 18.578 1 94.56 84 ASN A C 1
ATOM 664 O O . ASN A 1 84 ? -5.941 9.82 18.422 1 94.56 84 ASN A O 1
ATOM 668 N N . ALA A 1 85 ? -7.895 10.883 18.281 1 95.5 85 ALA A N 1
ATOM 669 C CA . ALA A 1 85 ? -8.539 9.711 17.688 1 95.5 85 ALA A CA 1
ATOM 670 C C . ALA A 1 85 ? -7.91 9.344 16.344 1 95.5 85 ALA A C 1
ATOM 672 O O . ALA A 1 85 ? -7.691 8.172 16.062 1 95.5 85 ALA A O 1
ATOM 673 N N . LEU A 1 86 ? -7.625 10.32 15.555 1 96.56 86 LEU A N 1
ATOM 674 C CA . LEU A 1 86 ? -7.027 10.094 14.242 1 96.56 86 LEU A CA 1
ATOM 675 C C . LEU A 1 86 ? -5.621 9.516 14.383 1 96.56 86 LEU A C 1
ATOM 677 O O . LEU A 1 86 ? -5.238 8.617 13.633 1 96.56 86 LEU A O 1
ATOM 681 N N . ALA A 1 87 ? -4.832 10.047 15.312 1 95.75 87 ALA A N 1
ATOM 682 C CA . ALA A 1 87 ? -3.49 9.523 15.555 1 95.75 87 ALA A CA 1
ATOM 683 C C . ALA A 1 87 ? -3.543 8.062 15.992 1 95.75 87 ALA A C 1
ATOM 685 O O . ALA A 1 87 ? -2.762 7.238 15.508 1 95.75 87 ALA A O 1
ATOM 686 N N . GLN A 1 88 ? -4.492 7.762 16.859 1 96.75 88 GLN A N 1
ATOM 687 C CA . GLN A 1 88 ? -4.652 6.391 17.344 1 96.75 88 GLN A CA 1
ATOM 688 C C . GLN A 1 88 ? -5.078 5.465 16.203 1 96.75 88 GLN A C 1
ATOM 690 O O . GLN A 1 88 ? -4.594 4.336 16.094 1 96.75 88 GLN A O 1
ATOM 695 N N . GLU A 1 89 ? -6 5.902 15.445 1 97.38 89 GLU A N 1
ATOM 696 C CA . GLU A 1 89 ? -6.461 5.125 14.305 1 97.38 89 GLU A CA 1
ATOM 697 C C . GLU A 1 89 ? -5.312 4.828 13.344 1 97.38 89 GLU A C 1
ATOM 699 O O . GLU A 1 89 ? -5.176 3.701 12.859 1 97.38 89 GLU A O 1
ATOM 704 N N . GLN A 1 90 ? -4.523 5.855 13.086 1 97.19 90 GLN A N 1
ATOM 705 C CA . GLN A 1 90 ? -3.383 5.684 12.195 1 97.19 90 GLN A CA 1
ATOM 706 C C . GLN A 1 90 ? -2.379 4.691 12.773 1 97.19 90 GLN A C 1
ATOM 708 O O . GLN A 1 90 ? -1.833 3.857 12.047 1 97.19 90 GLN A O 1
ATOM 713 N N . LEU A 1 91 ? -2.15 4.754 14.039 1 97.06 91 LEU A N 1
ATOM 714 C CA . LEU A 1 91 ? -1.257 3.805 14.695 1 97.06 91 LEU A CA 1
ATOM 715 C C . LEU A 1 91 ? -1.777 2.379 14.555 1 97.06 91 LEU A C 1
ATOM 717 O O . LEU A 1 91 ? -1.022 1.471 14.195 1 97.06 91 LEU A O 1
ATOM 721 N N . THR A 1 92 ? -3.043 2.23 14.789 1 98.31 92 THR A N 1
ATOM 722 C CA . THR A 1 92 ? -3.658 0.913 14.68 1 98.31 92 THR A CA 1
ATOM 723 C C . THR A 1 92 ? -3.551 0.377 13.258 1 98.31 92 THR A C 1
ATOM 725 O O . THR A 1 92 ? -3.254 -0.802 13.055 1 98.31 92 THR A O 1
ATOM 728 N N . ALA A 1 93 ? -3.807 1.259 12.305 1 97.38 93 ALA A N 1
ATOM 729 C CA . ALA A 1 93 ? -3.709 0.867 10.906 1 97.38 93 ALA A CA 1
ATOM 730 C C . ALA A 1 93 ? -2.297 0.397 10.562 1 97.38 93 ALA A C 1
ATOM 732 O O . ALA A 1 93 ? -2.121 -0.628 9.898 1 97.38 93 ALA A O 1
ATOM 733 N N . VAL A 1 94 ? -1.309 1.125 11 1 97.31 94 VAL A N 1
ATOM 734 C CA . VAL A 1 94 ? 0.088 0.798 10.734 1 97.31 94 VAL A CA 1
ATOM 735 C C . VAL A 1 94 ? 0.446 -0.525 11.406 1 97.31 94 VAL A C 1
ATOM 737 O O . VAL A 1 94 ? 1.091 -1.384 10.805 1 97.31 94 VAL A O 1
ATOM 740 N N . GLU A 1 95 ? -0.001 -0.737 12.617 1 97.94 95 GLU A N 1
ATOM 741 C CA . GLU A 1 95 ? 0.291 -1.969 13.352 1 97.94 95 GLU A CA 1
ATOM 742 C C . GLU A 1 95 ? -0.358 -3.174 12.672 1 97.94 95 GLU A C 1
ATOM 744 O O . GLU A 1 95 ? 0.238 -4.25 12.609 1 97.94 95 GLU A O 1
ATOM 749 N N . THR A 1 96 ? -1.549 -2.938 12.227 1 97.62 96 THR A N 1
ATOM 750 C CA . THR A 1 96 ? -2.234 -4 11.5 1 97.62 96 THR A CA 1
ATOM 751 C C . THR A 1 96 ? -1.474 -4.371 10.234 1 97.62 96 THR A C 1
ATOM 753 O O . THR A 1 96 ? -1.281 -5.551 9.938 1 97.62 96 THR A O 1
ATOM 756 N N . LYS A 1 97 ? -1.018 -3.369 9.523 1 96.62 97 LYS A N 1
ATOM 757 C CA . LYS A 1 97 ? -0.266 -3.605 8.297 1 96.62 97 LYS A CA 1
ATOM 758 C C . LYS A 1 97 ? 1.048 -4.328 8.586 1 96.62 97 LYS A C 1
ATOM 760 O O . LYS A 1 97 ? 1.443 -5.23 7.844 1 96.62 97 LYS A O 1
ATOM 765 N N . ILE A 1 98 ? 1.701 -3.957 9.609 1 97.06 98 ILE A N 1
ATOM 766 C CA . ILE A 1 98 ? 2.957 -4.594 9.992 1 97.06 98 ILE A CA 1
ATOM 767 C C . ILE A 1 98 ? 2.715 -6.07 10.297 1 97.06 98 ILE A C 1
ATOM 769 O O . ILE A 1 98 ? 3.467 -6.934 9.844 1 97.06 98 ILE A O 1
ATOM 773 N N . ALA A 1 99 ? 1.647 -6.312 11.031 1 97.06 99 ALA A N 1
ATOM 774 C CA . ALA A 1 99 ? 1.33 -7.691 11.383 1 97.06 99 ALA A CA 1
ATOM 775 C C . ALA A 1 99 ? 1.078 -8.531 10.133 1 97.06 99 ALA A C 1
ATOM 777 O O . ALA A 1 99 ? 1.535 -9.672 10.039 1 97.06 99 ALA A O 1
ATOM 778 N N . GLN A 1 100 ? 0.382 -8.008 9.281 1 95.25 100 GLN A N 1
ATOM 779 C CA . GLN A 1 100 ? 0.103 -8.703 8.023 1 95.25 100 GLN A CA 1
ATOM 780 C C . GLN A 1 100 ? 1.389 -8.992 7.258 1 95.25 100 GLN A C 1
ATOM 782 O O . GLN A 1 100 ? 1.586 -10.102 6.754 1 95.25 100 GLN A O 1
ATOM 787 N N . LEU A 1 101 ? 2.266 -8.031 7.176 1 96.25 101 LEU A N 1
ATOM 788 C CA . LEU A 1 101 ? 3.512 -8.18 6.434 1 96.25 101 LEU A CA 1
ATOM 789 C C . LEU A 1 101 ? 4.449 -9.156 7.133 1 96.25 101 LEU A C 1
ATOM 791 O O . LEU A 1 101 ? 5.207 -9.875 6.473 1 96.25 101 LEU A O 1
ATOM 795 N N . GLU A 1 102 ? 4.32 -9.164 8.406 1 97.12 102 GLU A N 1
ATOM 796 C CA . GLU A 1 102 ? 5.133 -10.125 9.148 1 97.12 102 GLU A CA 1
ATOM 797 C C . GLU A 1 102 ? 4.719 -11.562 8.836 1 97.12 102 GLU A C 1
ATOM 799 O O . GLU A 1 102 ? 5.566 -12.453 8.758 1 97.12 102 GLU A O 1
ATOM 804 N N . ALA A 1 103 ? 3.432 -11.75 8.719 1 94.12 103 ALA A N 1
ATOM 805 C CA . ALA A 1 103 ? 2.951 -13.062 8.305 1 94.12 103 ALA A CA 1
ATOM 806 C C . ALA A 1 103 ? 3.475 -13.43 6.922 1 94.12 103 ALA A C 1
ATOM 808 O O . ALA A 1 103 ? 3.902 -14.562 6.695 1 94.12 103 ALA A O 1
ATOM 809 N N . LEU A 1 104 ? 3.465 -12.5 6.047 1 93.88 104 LEU A N 1
ATOM 810 C CA . LEU A 1 104 ? 3.998 -12.711 4.707 1 93.88 104 LEU A CA 1
ATOM 811 C C . LEU A 1 104 ? 5.496 -12.992 4.754 1 93.88 104 LEU A C 1
ATOM 813 O O . LEU A 1 104 ? 5.984 -13.891 4.066 1 93.88 104 LEU A O 1
ATOM 817 N N . ARG A 1 105 ? 6.199 -12.227 5.535 1 96.75 105 ARG A N 1
ATOM 818 C CA . ARG A 1 105 ? 7.641 -12.414 5.688 1 96.75 105 ARG A CA 1
ATOM 819 C C . ARG A 1 105 ? 7.965 -13.836 6.121 1 96.75 105 ARG A C 1
ATOM 821 O O . ARG A 1 105 ? 8.898 -14.453 5.602 1 96.75 105 ARG A O 1
ATOM 828 N N . ALA A 1 106 ? 7.211 -14.32 7.066 1 95.69 106 ALA A N 1
ATOM 829 C CA . ALA A 1 106 ? 7.438 -15.68 7.562 1 95.69 106 ALA A CA 1
ATOM 830 C C . ALA A 1 106 ? 7.266 -16.703 6.449 1 95.69 106 ALA A C 1
ATOM 832 O O . ALA A 1 106 ? 8.07 -17.625 6.316 1 95.69 106 ALA A O 1
ATOM 833 N N . GLU A 1 107 ? 6.211 -16.547 5.699 1 92.06 107 GLU A N 1
ATOM 834 C CA . GLU A 1 107 ? 5.953 -17.469 4.605 1 92.06 107 GLU A CA 1
ATOM 835 C C . GLU A 1 107 ? 7.051 -17.391 3.545 1 92.06 107 GLU A C 1
ATOM 837 O O . GLU A 1 107 ? 7.535 -18.422 3.068 1 92.06 107 GLU A O 1
ATOM 842 N N . LEU A 1 108 ? 7.48 -16.203 3.232 1 94.31 108 LEU A N 1
ATOM 843 C CA . LEU A 1 108 ? 8.508 -16 2.215 1 94.31 108 LEU A CA 1
ATOM 844 C C . LEU A 1 108 ? 9.852 -16.547 2.684 1 94.31 108 LEU A C 1
ATOM 846 O O . LEU A 1 108 ? 10.609 -17.109 1.889 1 94.31 108 LEU A O 1
ATOM 850 N N . LYS A 1 109 ? 10.141 -16.422 3.941 1 95.56 109 LYS A N 1
ATOM 851 C CA . LYS A 1 109 ? 11.367 -16.984 4.488 1 95.56 109 LYS A CA 1
ATOM 852 C C . LYS A 1 109 ? 11.398 -18.5 4.332 1 95.56 109 LYS A C 1
ATOM 854 O O . LYS A 1 109 ? 12.43 -19.078 3.98 1 95.56 109 LYS A O 1
ATOM 859 N N . ARG A 1 110 ? 10.273 -19.109 4.602 1 91.62 110 ARG A N 1
ATOM 860 C CA . ARG A 1 110 ? 10.172 -20.547 4.41 1 91.62 110 ARG A CA 1
ATOM 861 C C . ARG A 1 110 ? 10.398 -20.922 2.949 1 91.62 110 ARG A C 1
ATOM 863 O O . ARG A 1 110 ? 11.109 -21.891 2.652 1 91.62 110 ARG A O 1
ATOM 870 N N . MET A 1 111 ? 9.836 -20.172 2.082 1 89.94 111 MET A N 1
ATOM 871 C CA . MET A 1 111 ? 9.961 -20.422 0.649 1 89.94 111 MET A CA 1
ATOM 872 C C . MET A 1 111 ? 11.414 -20.297 0.199 1 89.94 111 MET A C 1
ATOM 874 O O . MET A 1 111 ? 11.922 -21.156 -0.529 1 89.94 111 MET A O 1
ATOM 878 N N . VAL A 1 112 ? 12.086 -19.25 0.681 1 92.56 112 VAL A N 1
ATOM 879 C CA . VAL A 1 112 ? 13.469 -18.984 0.295 1 92.56 112 VAL A CA 1
ATOM 880 C C . VAL A 1 112 ? 14.383 -20.062 0.883 1 92.56 112 VAL A C 1
ATOM 882 O O . VAL A 1 112 ? 15.32 -20.516 0.224 1 92.56 112 VAL A O 1
ATOM 885 N N . ALA A 1 113 ? 14.078 -20.422 2.074 1 91.25 113 ALA A N 1
ATOM 886 C CA . ALA A 1 113 ? 14.875 -21.453 2.734 1 91.25 113 ALA A CA 1
ATOM 887 C C . ALA A 1 113 ? 14.75 -22.781 2.02 1 91.25 113 ALA A C 1
ATOM 889 O O . ALA A 1 113 ? 15.688 -23.578 1.997 1 91.25 113 ALA A O 1
ATOM 890 N N . ALA A 1 114 ? 13.578 -22.984 1.488 1 80.81 114 ALA A N 1
ATOM 891 C CA . ALA A 1 114 ? 13.312 -24.25 0.785 1 80.81 114 ALA A CA 1
ATOM 892 C C . ALA A 1 114 ? 13.859 -24.203 -0.639 1 80.81 114 ALA A C 1
ATOM 894 O O . ALA A 1 114 ? 13.797 -25.188 -1.365 1 80.81 114 ALA A O 1
ATOM 895 N N . GLY A 1 115 ? 14.312 -22.953 -0.996 1 74.38 115 GLY A N 1
ATOM 896 C CA . GLY A 1 115 ? 14.789 -22.812 -2.361 1 74.38 115 GLY A CA 1
ATOM 897 C C . GLY A 1 115 ? 15.797 -23.891 -2.752 1 74.38 115 GLY A C 1
ATOM 898 O O . GLY A 1 115 ? 16.359 -24.562 -1.89 1 74.38 115 GLY A O 1
ATOM 899 N N . CYS A 1 116 ? 15.727 -24.203 -4.07 1 77.44 116 CYS A N 1
ATOM 900 C CA . CYS A 1 116 ? 16.531 -25.312 -4.559 1 77.44 116 CYS A CA 1
ATOM 901 C C . CYS A 1 116 ? 17.453 -24.875 -5.688 1 77.44 116 CYS A C 1
ATOM 903 O O . CYS A 1 116 ? 17.391 -23.719 -6.117 1 77.44 116 CYS A O 1
ATOM 905 N N . HIS A 1 117 ? 18.547 -25.703 -5.801 1 78.44 117 HIS A N 1
ATOM 906 C CA . HIS A 1 117 ? 19.406 -25.578 -6.973 1 78.44 117 HIS A CA 1
ATOM 907 C C . HIS A 1 117 ? 19.062 -26.641 -8.016 1 78.44 117 HIS A C 1
ATOM 909 O O . HIS A 1 117 ? 18.938 -27.812 -7.691 1 78.44 117 HIS A O 1
ATOM 915 N N . GLY A 1 118 ? 18.266 -26.328 -8.922 1 87.19 118 GLY A N 1
ATOM 916 C CA . GLY A 1 118 ? 17.953 -27.328 -9.914 1 87.19 118 GLY A CA 1
ATOM 917 C C . GLY A 1 118 ? 17.016 -26.844 -10.992 1 87.19 118 GLY A C 1
ATOM 918 O O . GLY A 1 118 ? 17.188 -25.734 -11.516 1 87.19 118 GLY A O 1
ATOM 919 N N . LEU A 1 119 ? 16.125 -27.859 -11.297 1 90.94 119 LEU A N 1
ATOM 920 C CA . LEU A 1 119 ? 15.188 -27.594 -12.383 1 90.94 119 LEU A CA 1
ATOM 921 C C . LEU A 1 119 ? 13.867 -27.062 -11.844 1 90.94 119 LEU A C 1
ATOM 923 O O . LEU A 1 119 ? 13.5 -27.359 -10.703 1 90.94 119 LEU A O 1
ATOM 927 N N . ALA A 1 120 ? 13.172 -26.281 -12.625 1 92.06 120 ALA A N 1
ATOM 928 C CA . ALA A 1 120 ? 11.883 -25.703 -12.258 1 92.06 120 ALA A CA 1
ATOM 929 C C . ALA A 1 120 ? 10.891 -26.781 -11.852 1 92.06 120 ALA A C 1
ATOM 931 O O . ALA A 1 120 ? 10.039 -26.562 -10.984 1 92.06 120 ALA A O 1
ATOM 932 N N . GLY A 1 121 ? 11.047 -27.938 -12.438 1 90.81 121 GLY A N 1
ATOM 933 C CA . GLY A 1 121 ? 10.141 -29.031 -12.148 1 90.81 121 GLY A CA 1
ATOM 934 C C . GLY A 1 121 ? 10.25 -29.531 -10.719 1 90.81 121 GLY A C 1
ATOM 935 O O . GLY A 1 121 ? 9.328 -30.172 -10.203 1 90.81 121 GLY A O 1
ATOM 936 N N . ASP A 1 122 ? 11.375 -29.219 -10.086 1 89.12 122 ASP A N 1
ATOM 937 C CA . ASP A 1 122 ? 11.617 -29.641 -8.711 1 89.12 122 ASP A CA 1
ATOM 938 C C . ASP A 1 122 ? 11.758 -28.438 -7.781 1 89.12 122 ASP A C 1
ATOM 940 O O . ASP A 1 122 ? 12.266 -28.562 -6.664 1 89.12 122 ASP A O 1
ATOM 944 N N . CYS A 1 123 ? 11.414 -27.453 -8.344 1 92.25 123 CYS A N 1
ATOM 945 C CA . CYS A 1 123 ? 11.633 -26.219 -7.59 1 92.25 123 CYS A CA 1
ATOM 946 C C . CYS A 1 123 ? 10.617 -26.094 -6.461 1 92.25 123 CYS A C 1
ATOM 948 O O . CYS A 1 123 ? 9.414 -26.078 -6.703 1 92.25 123 CYS A O 1
ATOM 950 N N . ARG A 1 124 ? 11.016 -25.906 -5.246 1 87.94 124 ARG A N 1
ATOM 951 C CA . ARG A 1 124 ? 10.156 -25.828 -4.07 1 87.94 124 ARG A CA 1
ATOM 952 C C . ARG A 1 124 ? 9.352 -24.531 -4.07 1 87.94 124 ARG A C 1
ATOM 954 O O . ARG A 1 124 ? 8.219 -24.5 -3.592 1 87.94 124 ARG A O 1
ATOM 961 N N . VAL A 1 125 ? 9.906 -23.453 -4.621 1 91.69 125 VAL A N 1
ATOM 962 C CA . VAL A 1 125 ? 9.195 -22.188 -4.723 1 91.69 125 VAL A CA 1
ATOM 963 C C . VAL A 1 125 ? 7.938 -22.359 -5.57 1 91.69 125 VAL A C 1
ATOM 965 O O . VAL A 1 125 ? 6.84 -21.984 -5.148 1 91.69 125 VAL A O 1
ATOM 968 N N . ILE A 1 126 ? 8.109 -22.984 -6.688 1 92.5 126 ILE A N 1
ATOM 969 C CA . ILE A 1 126 ? 7.004 -23.203 -7.613 1 92.5 126 ILE A CA 1
ATOM 970 C C . ILE A 1 126 ? 6.004 -24.188 -7.004 1 92.5 126 ILE A C 1
ATOM 972 O O . ILE A 1 126 ? 4.789 -23.984 -7.102 1 92.5 126 ILE A O 1
ATOM 976 N N . GLU A 1 127 ? 6.547 -25.188 -6.336 1 90.62 127 GLU A N 1
ATOM 977 C CA . GLU A 1 127 ? 5.691 -26.188 -5.707 1 90.62 127 GLU A CA 1
ATOM 978 C C . GLU A 1 127 ? 4.832 -25.578 -4.609 1 90.62 127 GLU A C 1
ATOM 980 O O . GLU A 1 127 ? 3.652 -25.906 -4.477 1 90.62 127 GLU A O 1
ATOM 985 N N . THR A 1 128 ? 5.418 -24.734 -3.828 1 89.5 128 THR A N 1
ATOM 986 C CA . THR A 1 128 ? 4.688 -24.078 -2.756 1 89.5 128 THR A CA 1
ATOM 987 C C . THR A 1 128 ? 3.557 -23.219 -3.32 1 89.5 128 THR A C 1
ATOM 989 O O . THR A 1 128 ? 2.445 -23.219 -2.789 1 89.5 128 THR A O 1
ATOM 992 N N . LEU A 1 129 ? 3.805 -22.5 -4.352 1 90.75 129 LEU A N 1
ATOM 993 C CA . LEU A 1 129 ? 2.801 -21.625 -4.949 1 90.75 129 LEU A CA 1
ATOM 994 C C . LEU A 1 129 ? 1.676 -22.438 -5.574 1 90.75 129 LEU A C 1
ATOM 996 O O . LEU A 1 129 ? 0.523 -22 -5.594 1 90.75 129 LEU A O 1
ATOM 1000 N N . ALA A 1 130 ? 2.031 -23.594 -6.047 1 89.75 130 ALA A N 1
ATOM 1001 C CA . ALA A 1 130 ? 1.051 -24.453 -6.695 1 89.75 130 ALA A CA 1
ATOM 1002 C C . ALA A 1 130 ? 0.153 -25.141 -5.668 1 89.75 130 ALA A C 1
ATOM 1004 O O . ALA A 1 130 ? -0.94 -25.609 -6.004 1 89.75 130 ALA A O 1
ATOM 1005 N N . ASP A 1 131 ? 0.664 -25.188 -4.414 1 83.62 131 ASP A N 1
ATOM 1006 C CA . ASP A 1 131 ? -0.083 -25.859 -3.359 1 83.62 131 ASP A CA 1
ATOM 1007 C C . ASP A 1 131 ? -0.133 -25.016 -2.09 1 83.62 131 ASP A C 1
ATOM 1009 O O . ASP A 1 131 ? 0.82 -25 -1.309 1 83.62 131 ASP A O 1
ATOM 1013 N N . HIS A 1 132 ? -1.264 -24.359 -1.876 1 75.94 132 HIS A N 1
ATOM 1014 C CA . HIS A 1 132 ? -1.431 -23.453 -0.749 1 75.94 132 HIS A CA 1
ATOM 1015 C C . HIS A 1 132 ? -1.336 -24.203 0.579 1 75.94 132 HIS A C 1
ATOM 1017 O O . HIS A 1 132 ? -1.065 -23.594 1.617 1 75.94 132 H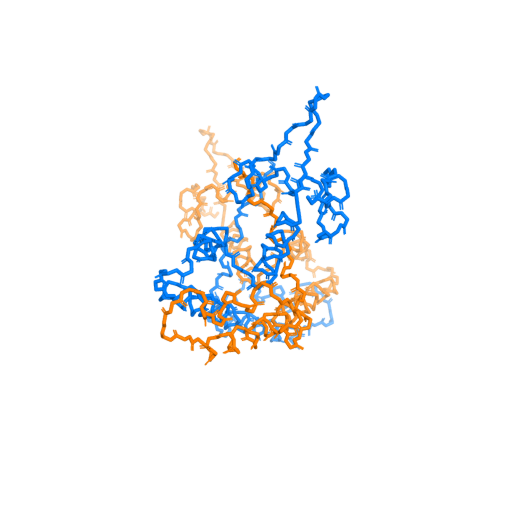IS A O 1
ATOM 1023 N N . SER A 1 133 ? -1.757 -25.438 0.529 1 74.94 133 SER A N 1
ATOM 1024 C CA . SER A 1 133 ? -1.698 -26.219 1.761 1 74.94 133 SER A CA 1
ATOM 1025 C C . SER A 1 133 ? -0.282 -26.25 2.324 1 74.94 133 SER A C 1
ATOM 1027 O O . SER A 1 133 ? -0.084 -26.562 3.5 1 74.94 133 SER A O 1
ATOM 1029 N N . LEU A 1 134 ? 0.657 -25.844 1.553 1 70.56 134 LEU A N 1
ATOM 1030 C CA . LEU A 1 134 ? 2.055 -25.859 1.973 1 70.56 134 LEU A CA 1
ATOM 1031 C C . LEU A 1 134 ? 2.43 -24.547 2.652 1 70.56 134 LEU A C 1
ATOM 1033 O O . LEU A 1 134 ? 3.52 -24.422 3.215 1 70.56 134 LEU A O 1
ATOM 1037 N N . CYS A 1 135 ? 1.483 -23.656 2.59 1 73.94 135 CYS A N 1
ATOM 1038 C CA . CYS A 1 135 ? 1.723 -22.406 3.316 1 73.94 135 CYS A CA 1
ATOM 1039 C C . CYS A 1 135 ? 1.328 -22.547 4.781 1 73.94 135 CYS A C 1
ATOM 1041 O O . CYS A 1 135 ? 0.27 -23.094 5.094 1 73.94 135 CYS A O 1
ATOM 1043 N N . ALA A 1 136 ? 2.207 -22.375 5.73 1 66.44 136 ALA A N 1
ATOM 1044 C CA . ALA A 1 136 ? 2.039 -22.625 7.156 1 66.44 136 ALA A CA 1
ATOM 1045 C C . ALA A 1 136 ? 0.996 -21.703 7.762 1 66.44 136 ALA A C 1
ATOM 1047 O O . ALA A 1 136 ? 0.308 -22.062 8.719 1 66.44 136 ALA A O 1
ATOM 1048 N N . GLN A 1 137 ? 0.929 -20.516 7.277 1 64.31 137 GLN A N 1
ATOM 1049 C CA . GLN A 1 137 ? 0.035 -19.547 7.906 1 64.31 137 GLN A CA 1
ATOM 1050 C C . GLN A 1 137 ? -0.94 -18.953 6.895 1 64.31 137 GLN A C 1
ATOM 1052 O O . GLN A 1 137 ? -0.616 -18.844 5.711 1 64.31 137 GLN A O 1
ATOM 1057 N N . GLU A 1 138 ? -2.162 -18.844 7.379 1 64.75 138 GLU A N 1
ATOM 1058 C CA . GLU A 1 138 ? -3.102 -18.062 6.574 1 64.75 138 GLU A CA 1
ATOM 1059 C C . GLU A 1 138 ? -2.598 -16.641 6.352 1 64.75 138 GLU A C 1
ATOM 1061 O O . GLU A 1 138 ? -2.205 -15.961 7.301 1 64.75 138 GLU A O 1
ATOM 1066 N N . HIS A 1 139 ? -2.094 -16.438 5.191 1 63.97 139 HIS A N 1
ATOM 1067 C CA . HIS A 1 139 ? -1.668 -15.086 4.883 1 63.97 139 HIS A CA 1
ATOM 1068 C C . HIS A 1 139 ? -2.773 -14.305 4.176 1 63.97 139 HIS A C 1
ATOM 1070 O O . HIS A 1 139 ? -3.482 -14.859 3.328 1 63.97 139 HIS A O 1
ATOM 1076 N N . ALA A 1 140 ? -3.375 -13.508 4.934 1 58.53 140 ALA A N 1
ATOM 1077 C CA . ALA A 1 140 ? -4.367 -12.648 4.293 1 58.53 140 ALA A CA 1
ATOM 1078 C C . ALA A 1 140 ? -3.738 -11.828 3.174 1 58.53 140 ALA A C 1
ATOM 1080 O O . ALA A 1 140 ? -2.584 -11.406 3.275 1 58.53 140 ALA A O 1
ATOM 1081 N N . ALA A 1 141 ? -4.414 -11.828 1.928 1 57.06 141 ALA A N 1
ATOM 1082 C CA . ALA A 1 141 ? -3.945 -10.984 0.832 1 57.06 141 ALA A CA 1
ATOM 1083 C C . ALA A 1 141 ? -3.723 -9.547 1.302 1 57.06 141 ALA A C 1
ATOM 1085 O O . ALA A 1 141 ? -4.539 -9 2.045 1 57.06 141 ALA A O 1
ATOM 1086 N N . PRO A 1 142 ? -2.443 -9.148 1.168 1 53.56 142 PRO A N 1
ATOM 1087 C CA . PRO A 1 142 ? -2.352 -7.707 1.429 1 53.56 142 PRO A CA 1
ATOM 1088 C C . PRO A 1 142 ? -3.469 -6.914 0.754 1 53.56 142 PRO A C 1
ATOM 1090 O O . PRO A 1 142 ? -3.977 -7.324 -0.293 1 53.56 142 PRO A O 1
ATOM 1093 N N . GLU A 1 143 ? -4.234 -6.215 1.451 1 48.12 143 GLU A N 1
ATOM 1094 C CA . GLU A 1 143 ? -5.309 -5.406 0.882 1 48.12 143 GLU A CA 1
ATOM 1095 C C . GLU A 1 143 ? -5.035 -5.078 -0.583 1 48.12 143 GLU A C 1
ATOM 1097 O O . GLU A 1 143 ? -3.895 -4.797 -0.958 1 48.12 143 GLU A O 1
ATOM 1102 N N . ARG A 1 144 ? -6.07 -5.578 -1.396 1 44.16 144 ARG A N 1
ATOM 1103 C CA . ARG A 1 144 ? -6.121 -5.418 -2.846 1 44.16 144 ARG A CA 1
ATOM 1104 C C . ARG A 1 144 ? -5.453 -4.117 -3.277 1 44.16 144 ARG A C 1
ATOM 1106 O O . ARG A 1 144 ? -5.902 -3.031 -2.906 1 44.16 144 ARG A O 1
ATOM 1113 N N . LEU A 1 145 ? -4.168 -4.242 -3.469 1 41.88 145 LEU A N 1
ATOM 1114 C CA . LEU A 1 145 ? -3.779 -3.043 -4.207 1 41.88 145 LEU A CA 1
ATOM 1115 C C . LEU A 1 145 ? -4.797 -2.719 -5.293 1 41.88 145 LEU A C 1
ATOM 1117 O O . LEU A 1 145 ? -5.191 -3.596 -6.062 1 41.88 145 LEU A O 1
ATOM 1121 N N . ALA A 1 146 ? -5.484 -1.704 -5.133 1 39.81 146 ALA A N 1
ATOM 1122 C CA . ALA A 1 146 ? -6.422 -1.257 -6.16 1 39.81 146 ALA A CA 1
ATOM 1123 C C . ALA A 1 146 ? -5.926 -1.631 -7.555 1 39.81 146 ALA A C 1
ATOM 1125 O O . ALA A 1 146 ? -4.727 -1.573 -7.828 1 39.81 146 ALA A O 1
ATOM 1126 N N . PRO A 1 147 ? -6.742 -2.41 -8.367 1 29.53 147 PRO A N 1
ATOM 1127 C CA . PRO A 1 147 ? -6.336 -2.705 -9.742 1 29.53 147 PRO A CA 1
ATOM 1128 C C . PRO A 1 147 ? -5.594 -1.545 -10.398 1 29.53 147 PRO A C 1
ATOM 1130 O O . PRO A 1 147 ? -5.98 -0.385 -10.234 1 29.53 147 PRO A O 1
ATOM 1133 N N . VAL A 1 148 ? -4.355 -1.688 -10.594 1 31.78 148 VAL A N 1
ATOM 1134 C CA . VAL A 1 148 ? -3.721 -0.701 -11.461 1 31.78 148 VAL A CA 1
ATOM 1135 C C . VAL A 1 148 ? -4.605 -0.434 -12.672 1 31.78 148 VAL A C 1
ATOM 1137 O O . VAL A 1 148 ? -4.996 -1.366 -13.383 1 31.78 148 VAL A O 1
ATOM 1140 N N . GLN A 1 149 ? -5.512 0.597 -12.711 1 27.27 149 GLN A N 1
ATOM 1141 C CA . GLN A 1 149 ? -6.172 0.974 -13.953 1 27.27 149 GLN A CA 1
ATOM 1142 C C . GLN A 1 149 ? -5.211 0.888 -15.141 1 27.27 149 GLN A C 1
ATOM 1144 O O . GLN A 1 149 ? -4.125 1.474 -15.109 1 27.27 149 GLN A O 1
ATOM 1149 N N . ALA A 1 150 ? -5.402 0.011 -16.125 1 25.41 150 ALA A N 1
ATOM 1150 C CA . ALA A 1 150 ? -4.777 0.016 -17.453 1 25.41 150 ALA A CA 1
ATOM 1151 C C . ALA A 1 150 ? -4.859 1.398 -18.094 1 25.41 150 ALA A C 1
ATOM 1153 O O . ALA A 1 150 ? -5.891 2.072 -18 1 25.41 150 ALA A O 1
ATOM 1154 N N . MET B 1 1 ? -11.375 -33.812 -20.156 1 53.47 1 MET B N 1
ATOM 1155 C CA . MET B 1 1 ? -11.516 -33.312 -18.781 1 53.47 1 MET B CA 1
ATOM 1156 C C . MET B 1 1 ? -12.664 -32.312 -18.672 1 53.47 1 MET B C 1
ATOM 1158 O O . MET B 1 1 ? -13.016 -31.672 -19.656 1 53.47 1 MET B O 1
ATOM 1162 N N . PRO B 1 2 ? -13.461 -32.438 -17.641 1 61.66 2 PRO B N 1
ATOM 1163 C CA . PRO B 1 2 ? -14.711 -31.688 -17.688 1 61.66 2 PRO B CA 1
ATOM 1164 C C . PRO B 1 2 ? -14.469 -30.172 -17.781 1 61.66 2 PRO B C 1
ATOM 1166 O O . PRO B 1 2 ? -13.547 -29.656 -17.156 1 61.66 2 PRO B O 1
ATOM 1169 N N . ALA B 1 3 ? -14.922 -29.516 -18.844 1 80.25 3 ALA B N 1
ATOM 1170 C CA . ALA B 1 3 ? -14.891 -28.109 -19.234 1 80.25 3 ALA B CA 1
ATOM 1171 C C . ALA B 1 3 ? -15.695 -27.25 -18.25 1 80.25 3 ALA B C 1
ATOM 1173 O O . ALA B 1 3 ? -16.719 -27.703 -17.719 1 80.25 3 ALA B O 1
ATOM 1174 N N . HIS B 1 4 ? -15.031 -26.422 -17.531 1 90.06 4 HIS B N 1
ATOM 1175 C CA . HIS B 1 4 ? -15.688 -25.438 -16.672 1 90.06 4 HIS B CA 1
ATOM 1176 C C . HIS B 1 4 ? -16.141 -24.219 -17.484 1 90.06 4 HIS B C 1
ATOM 1178 O O . HIS B 1 4 ? -15.422 -23.734 -18.344 1 90.06 4 HIS B O 1
ATOM 1184 N N . THR B 1 5 ? -17.422 -23.875 -17.172 1 92.69 5 THR B N 1
ATOM 1185 C CA . THR B 1 5 ? -17.781 -22.531 -17.578 1 92.69 5 THR B CA 1
ATOM 1186 C C . THR B 1 5 ? -17.016 -21.5 -16.75 1 92.69 5 THR B C 1
ATOM 1188 O O . THR B 1 5 ? -16.375 -21.844 -15.758 1 92.69 5 THR B O 1
ATOM 1191 N N . ILE B 1 6 ? -17.125 -20.266 -17.203 1 93.12 6 ILE B N 1
ATOM 1192 C CA . ILE B 1 6 ? -16.375 -19.234 -16.5 1 93.12 6 ILE B CA 1
ATOM 1193 C C . ILE B 1 6 ? -16.891 -19.078 -15.078 1 93.12 6 ILE B C 1
ATOM 1195 O O . ILE B 1 6 ? -16.125 -18.828 -14.148 1 93.12 6 ILE B O 1
ATOM 1199 N N . GLY B 1 7 ? -18.188 -19.125 -14.891 1 94.44 7 GLY B N 1
ATOM 1200 C CA . GLY B 1 7 ? -18.766 -19.047 -13.555 1 94.44 7 GLY B CA 1
ATOM 1201 C C . GLY B 1 7 ? -18.328 -20.188 -12.656 1 94.44 7 GLY B C 1
ATOM 1202 O O . GLY B 1 7 ? -17.984 -19.969 -11.492 1 94.44 7 GLY B O 1
ATOM 1203 N N . LYS B 1 8 ? -18.312 -21.391 -13.164 1 94.44 8 LYS B N 1
ATOM 1204 C CA . LYS B 1 8 ? -17.859 -22.562 -12.406 1 94.44 8 LYS B CA 1
ATOM 1205 C C . LYS B 1 8 ? -16.375 -22.453 -12.086 1 94.44 8 LYS B C 1
ATOM 1207 O O . LYS B 1 8 ? -15.945 -22.844 -10.992 1 94.44 8 LYS B O 1
ATOM 1212 N N . LEU B 1 9 ? -15.68 -21.969 -13.062 1 94.5 9 LEU B N 1
ATOM 1213 C CA . LEU B 1 9 ? -14.25 -21.766 -12.852 1 94.5 9 LEU B CA 1
ATOM 1214 C C . LEU B 1 9 ? -14.008 -20.766 -11.719 1 94.5 9 LEU B C 1
ATOM 1216 O O . LEU B 1 9 ? -13.156 -21.016 -10.859 1 94.5 9 LEU B O 1
ATOM 1220 N N . ALA B 1 10 ? -14.734 -19.688 -11.719 1 96.12 10 ALA B N 1
ATOM 1221 C CA . ALA B 1 10 ? -14.625 -18.656 -10.688 1 96.12 10 ALA B CA 1
ATOM 1222 C C . ALA B 1 10 ? -14.875 -19.25 -9.297 1 96.12 10 ALA B C 1
ATOM 1224 O O . ALA B 1 10 ? -14.117 -18.984 -8.359 1 96.12 10 ALA B O 1
ATOM 1225 N N . LYS B 1 11 ? -15.844 -20.031 -9.195 1 95.19 11 LYS B N 1
ATOM 1226 C CA . LYS B 1 11 ? -16.188 -20.672 -7.934 1 95.19 11 LYS B CA 1
ATOM 1227 C C . LYS B 1 11 ? -15.117 -21.656 -7.496 1 95.19 11 LYS B C 1
ATOM 1229 O O . LYS B 1 11 ? -14.695 -21.656 -6.336 1 95.19 11 LYS B O 1
ATOM 1234 N N . ALA B 1 12 ? -14.711 -22.406 -8.406 1 93.19 12 ALA B N 1
ATOM 1235 C CA . ALA B 1 12 ? -13.711 -23.438 -8.109 1 93.19 12 ALA B CA 1
ATOM 1236 C C . ALA B 1 12 ? -12.398 -22.812 -7.652 1 93.19 12 ALA B C 1
ATOM 1238 O O . ALA B 1 12 ? -11.734 -23.344 -6.754 1 93.19 12 ALA B O 1
ATOM 1239 N N . ALA B 1 13 ? -11.992 -21.734 -8.242 1 92.94 13 ALA B N 1
ATOM 1240 C CA . ALA B 1 13 ? -10.727 -21.062 -7.945 1 92.94 13 ALA B CA 1
ATOM 1241 C C . ALA B 1 13 ? -10.906 -20 -6.871 1 92.94 13 ALA B C 1
ATOM 1243 O O . ALA B 1 13 ? -9.922 -19.422 -6.383 1 92.94 13 ALA B O 1
ATOM 1244 N N . ASP B 1 14 ? -12.148 -19.719 -6.535 1 94.06 14 ASP B N 1
ATOM 1245 C CA . ASP B 1 14 ? -12.484 -18.688 -5.562 1 94.06 14 ASP B CA 1
ATOM 1246 C C . ASP B 1 14 ? -11.945 -17.328 -5.988 1 94.06 14 ASP B C 1
ATOM 1248 O O . ASP B 1 14 ? -11.25 -16.656 -5.223 1 94.06 14 ASP B O 1
ATOM 1252 N N . VAL B 1 15 ? -12.258 -16.984 -7.184 1 95.31 15 VAL B N 1
ATOM 1253 C CA . VAL B 1 15 ? -11.922 -15.688 -7.75 1 95.31 15 VAL B CA 1
ATOM 1254 C C . VAL B 1 15 ? -13.125 -15.117 -8.492 1 95.31 15 VAL B C 1
ATOM 1256 O O . VAL B 1 15 ? -14.039 -15.859 -8.859 1 95.31 15 VAL B O 1
ATOM 1259 N N . LYS B 1 16 ? -13.109 -13.875 -8.719 1 96.31 16 LYS B N 1
ATOM 1260 C CA . LYS B 1 16 ? -14.219 -13.234 -9.422 1 96.31 16 LYS B CA 1
ATOM 1261 C C . LYS B 1 16 ? -14.062 -13.383 -10.93 1 96.31 16 LYS B C 1
ATOM 1263 O O . LYS B 1 16 ? -12.945 -13.438 -11.445 1 96.31 16 LYS B O 1
ATOM 1268 N N . VAL B 1 17 ? -15.156 -13.383 -11.625 1 96.06 17 VAL B N 1
ATOM 1269 C CA . VAL B 1 17 ? -15.195 -13.547 -13.07 1 96.06 17 VAL B CA 1
ATOM 1270 C C . VAL B 1 17 ? -14.391 -12.438 -13.742 1 96.06 17 VAL B C 1
ATOM 1272 O O . VAL B 1 17 ? -13.578 -12.703 -14.633 1 96.06 17 VAL B O 1
ATOM 1275 N N . PRO B 1 18 ? -14.539 -11.164 -13.328 1 96.69 18 PRO B N 1
ATOM 1276 C CA . PRO B 1 18 ? -13.727 -10.133 -13.969 1 96.69 18 PRO B CA 1
ATOM 1277 C C . PRO B 1 18 ? -12.227 -10.367 -13.805 1 96.69 18 PRO B C 1
ATOM 1279 O O . PRO B 1 18 ? -11.438 -10.016 -14.688 1 96.69 18 PRO B O 1
ATOM 1282 N N . THR B 1 19 ? -11.852 -10.992 -12.75 1 96.12 19 THR B N 1
ATOM 1283 C CA . THR B 1 19 ? -10.445 -11.297 -12.508 1 96.12 19 THR B CA 1
ATOM 1284 C C . THR B 1 19 ? -9.93 -12.32 -13.516 1 96.12 19 THR B C 1
ATOM 1286 O O . THR B 1 19 ? -8.82 -12.195 -14.023 1 96.12 19 THR B O 1
ATOM 1289 N N . ILE B 1 20 ? -10.75 -13.281 -13.758 1 95.88 20 ILE B N 1
ATOM 1290 C CA . ILE B 1 20 ? -10.406 -14.297 -14.75 1 95.88 20 ILE B CA 1
ATOM 1291 C C . ILE B 1 20 ? -10.219 -13.641 -16.109 1 95.88 20 ILE B C 1
ATOM 1293 O O . ILE B 1 20 ? -9.227 -13.891 -16.797 1 95.88 20 ILE B O 1
ATOM 1297 N N . ARG B 1 21 ? -11.133 -12.789 -16.5 1 94.44 21 ARG B N 1
ATOM 1298 C CA . ARG B 1 21 ? -11.062 -12.102 -17.797 1 94.44 21 ARG B CA 1
ATOM 1299 C C . ARG B 1 21 ? -9.828 -11.211 -17.875 1 94.44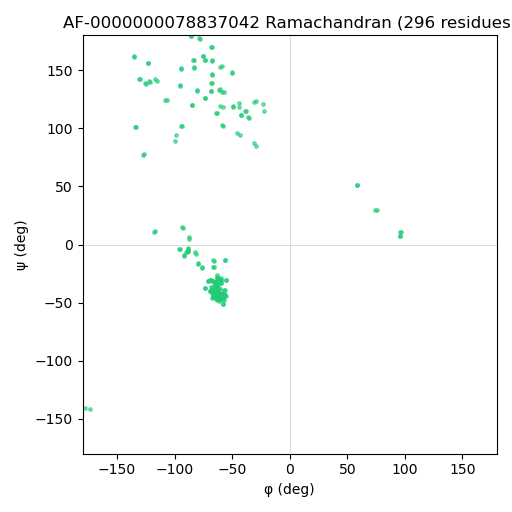 21 ARG B C 1
ATOM 1301 O O . ARG B 1 21 ? -9.188 -11.133 -18.922 1 94.44 21 ARG B O 1
ATOM 1308 N N . PHE B 1 22 ? -9.531 -10.641 -16.766 1 96.69 22 PHE B N 1
ATOM 1309 C CA . PHE B 1 22 ? -8.336 -9.805 -16.719 1 96.69 22 PHE B CA 1
ATOM 1310 C C . PHE B 1 22 ? -7.082 -10.633 -16.969 1 96.69 22 PHE B C 1
ATOM 1312 O O . PHE B 1 22 ? -6.234 -10.258 -17.781 1 96.69 22 PHE B O 1
ATOM 1319 N N . TYR B 1 23 ? -7.004 -11.797 -16.328 1 97 23 TYR B N 1
ATOM 1320 C CA . TYR B 1 23 ? -5.82 -12.641 -16.453 1 97 23 TYR B CA 1
ATOM 1321 C C . TYR B 1 23 ? -5.703 -13.195 -17.875 1 97 23 TYR B C 1
ATOM 1323 O O . TYR B 1 23 ? -4.598 -13.414 -18.375 1 97 23 TYR B O 1
ATOM 1331 N N . GLU B 1 24 ? -6.812 -13.422 -18.516 1 95.06 24 GLU B N 1
ATOM 1332 C CA . GLU B 1 24 ? -6.805 -13.797 -19.922 1 95.06 24 GLU B CA 1
ATOM 1333 C C . GLU B 1 24 ? -6.285 -12.656 -20.797 1 95.06 24 GLU B C 1
ATOM 1335 O O . GLU B 1 24 ? -5.445 -12.875 -21.672 1 95.06 24 GLU B O 1
ATOM 1340 N N . GLN B 1 25 ? -6.781 -11.5 -20.5 1 95.5 25 GLN B N 1
ATOM 1341 C CA . GLN B 1 25 ? -6.445 -10.312 -21.281 1 95.5 25 GLN B CA 1
ATOM 1342 C C . GLN B 1 25 ? -4.949 -10.031 -21.25 1 95.5 25 GLN B C 1
ATOM 1344 O O . GLN B 1 25 ? -4.348 -9.688 -22.266 1 95.5 25 GLN B O 1
ATOM 1349 N N . ILE B 1 26 ? -4.328 -10.258 -20.094 1 95.75 26 ILE B N 1
ATOM 1350 C CA . ILE B 1 26 ? -2.922 -9.891 -19.984 1 95.75 26 ILE B CA 1
ATOM 1351 C C . ILE B 1 26 ? -2.047 -11.109 -20.266 1 95.75 26 ILE B C 1
ATOM 1353 O O . ILE B 1 26 ? -0.823 -11.047 -20.109 1 95.75 26 ILE B O 1
ATOM 1357 N N . GLY B 1 27 ? -2.631 -12.273 -20.484 1 94.62 27 GLY B N 1
ATOM 1358 C CA . GLY B 1 27 ? -1.904 -13.43 -20.969 1 94.62 27 GLY B CA 1
ATOM 1359 C C . GLY B 1 27 ? -1.446 -14.359 -19.859 1 94.62 27 GLY B C 1
ATOM 1360 O O . GLY B 1 27 ? -0.689 -15.305 -20.109 1 94.62 27 GLY B O 1
ATOM 1361 N N . LEU B 1 28 ? -1.814 -14.18 -18.656 1 96.5 28 LEU B N 1
ATOM 1362 C CA . LEU B 1 28 ? -1.467 -15.078 -17.562 1 96.5 28 LEU B CA 1
ATOM 1363 C C . LEU B 1 28 ? -2.268 -16.375 -17.656 1 96.5 28 LEU B C 1
ATOM 1365 O O . LEU B 1 28 ? -1.792 -17.422 -17.234 1 96.5 28 LEU B O 1
ATOM 1369 N N . LEU B 1 29 ? -3.484 -16.25 -18.062 1 95.44 29 LEU B N 1
ATOM 1370 C CA . LEU B 1 29 ? -4.336 -17.406 -18.344 1 95.44 29 LEU B CA 1
ATOM 1371 C C . LEU B 1 29 ? -4.547 -17.562 -19.844 1 95.44 29 LEU B C 1
ATOM 1373 O O . LEU B 1 29 ? -4.898 -16.594 -20.531 1 95.44 29 LEU B O 1
ATOM 1377 N N . PRO B 1 30 ? -4.238 -18.688 -20.344 1 91.5 30 PRO B N 1
ATOM 1378 C CA . PRO B 1 30 ? -4.461 -18.891 -21.781 1 91.5 30 PRO B CA 1
ATOM 1379 C C . PRO B 1 30 ? -5.926 -18.734 -22.172 1 91.5 30 PRO B C 1
ATOM 1381 O O . PRO B 1 30 ? -6.82 -19 -21.375 1 91.5 30 PRO B O 1
ATOM 1384 N N . GLU B 1 31 ? -6.125 -18.359 -23.391 1 88.19 31 GLU B N 1
ATOM 1385 C CA . GLU B 1 31 ? -7.488 -18.281 -23.906 1 88.19 31 GLU B CA 1
ATOM 1386 C C . GLU B 1 31 ? -8.18 -19.641 -23.859 1 88.19 31 GLU B C 1
ATOM 1388 O O . GLU B 1 31 ? -7.602 -20.641 -24.25 1 88.19 31 GLU B O 1
ATOM 1393 N N . PRO B 1 32 ? -9.359 -19.547 -23.375 1 87.81 32 PRO B N 1
ATOM 1394 C CA . PRO B 1 32 ? -10.078 -20.812 -23.266 1 87.81 32 PRO B CA 1
ATOM 1395 C C . PRO B 1 32 ? -10.555 -21.344 -24.625 1 87.81 32 PRO B C 1
ATOM 1397 O O . PRO B 1 32 ? -10.602 -20.578 -25.594 1 87.81 32 PRO B O 1
ATOM 1400 N N . ASP B 1 33 ? -10.781 -22.625 -24.609 1 87.81 33 ASP B N 1
ATOM 1401 C CA . ASP B 1 33 ? -11.422 -23.219 -25.766 1 87.81 33 ASP B CA 1
ATOM 1402 C C . ASP B 1 33 ? -12.875 -22.734 -25.906 1 87.81 33 ASP B C 1
ATOM 1404 O O . ASP B 1 33 ? -13.438 -22.203 -24.953 1 87.81 33 ASP B O 1
ATOM 1408 N N . ARG B 1 34 ? -13.359 -22.828 -27.062 1 86.94 34 ARG B N 1
ATOM 1409 C CA . ARG B 1 34 ? -14.758 -22.469 -27.297 1 86.94 34 ARG B CA 1
ATOM 1410 C C . ARG B 1 34 ? -15.57 -23.688 -27.734 1 86.94 34 ARG B C 1
ATOM 1412 O O . ARG B 1 34 ? -15.062 -24.562 -28.453 1 86.94 34 ARG B O 1
ATOM 1419 N N . THR B 1 35 ? -16.766 -23.766 -27.25 1 86.62 35 THR B N 1
ATOM 1420 C CA . THR B 1 35 ? -17.688 -24.812 -27.672 1 86.62 35 THR B CA 1
ATOM 1421 C C . THR B 1 35 ? -18.281 -24.469 -29.047 1 86.62 35 THR B C 1
ATOM 1423 O O . THR B 1 35 ? -18 -23.422 -29.609 1 86.62 35 THR B O 1
ATOM 1426 N N . GLU B 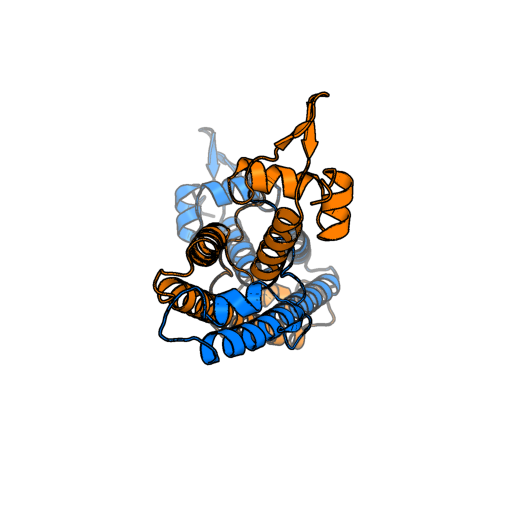1 36 ? -19.078 -25.453 -29.484 1 87.88 36 GLU B N 1
ATOM 1427 C CA . GLU B 1 36 ? -19.781 -25.234 -30.75 1 87.88 36 GLU B CA 1
ATOM 1428 C C . GLU B 1 36 ? -20.688 -24.016 -30.672 1 87.88 36 GLU B C 1
ATOM 1430 O O . GLU B 1 36 ? -20.906 -23.344 -31.688 1 87.88 36 GLU B O 1
ATOM 1435 N N . SER B 1 37 ? -21.172 -23.75 -29.562 1 87.19 37 SER B N 1
ATOM 1436 C CA . SER B 1 37 ? -22.047 -22.594 -29.359 1 87.19 37 SER B CA 1
ATOM 1437 C C . SER B 1 37 ? -21.234 -21.344 -29.031 1 87.19 37 SER B C 1
ATOM 1439 O O . SER B 1 37 ? -21.781 -20.344 -28.547 1 87.19 37 SER B O 1
ATOM 1441 N N . ASP B 1 38 ? -20.031 -21.375 -29.078 1 85.44 38 ASP B N 1
ATOM 1442 C CA . ASP B 1 38 ? -19.125 -20.25 -28.891 1 85.44 38 ASP B CA 1
ATOM 1443 C C . ASP B 1 38 ? -19.031 -19.844 -27.422 1 85.44 38 ASP B C 1
ATOM 1445 O O . ASP B 1 38 ? -18.938 -18.656 -27.109 1 85.44 38 ASP B O 1
ATOM 1449 N N . ARG B 1 39 ? -19.219 -20.859 -26.594 1 87.12 39 ARG B N 1
ATOM 1450 C CA . ARG B 1 39 ? -19.062 -20.609 -25.172 1 87.12 39 ARG B CA 1
ATOM 1451 C C . ARG B 1 39 ? -17.656 -20.984 -24.703 1 87.12 39 ARG B C 1
ATOM 1453 O O . ARG B 1 39 ? -17.109 -22.016 -25.094 1 87.12 39 ARG B O 1
ATOM 1460 N N . ARG B 1 40 ? -17.125 -20.078 -23.859 1 88.06 40 ARG B N 1
ATOM 1461 C CA . ARG B 1 40 ? -15.797 -20.344 -23.312 1 88.06 40 ARG B CA 1
ATOM 1462 C C . ARG B 1 40 ? -15.844 -21.531 -22.344 1 88.06 40 ARG B C 1
ATOM 1464 O O . ARG B 1 40 ? -16.734 -21.625 -21.5 1 88.06 40 ARG B O 1
ATOM 1471 N N . VAL B 1 41 ? -14.891 -22.453 -22.547 1 92 41 VAL B N 1
ATOM 1472 C CA . VAL B 1 41 ? -14.773 -23.578 -21.625 1 92 41 VAL B CA 1
ATOM 1473 C C . VAL B 1 41 ? -13.32 -23.734 -21.172 1 92 41 VAL B C 1
ATOM 1475 O O . VAL B 1 41 ? -12.398 -23.562 -21.984 1 92 41 VAL B O 1
ATOM 1478 N N . TYR B 1 42 ? -13.211 -24.094 -19.859 1 93.56 42 TYR B N 1
ATOM 1479 C CA . TYR B 1 42 ? -11.898 -24.172 -19.219 1 93.56 42 TYR B CA 1
ATOM 1480 C C . TYR B 1 42 ? -11.633 -25.562 -18.672 1 93.56 42 TYR B C 1
ATOM 1482 O O . TYR B 1 42 ? -12.539 -26.203 -18.125 1 93.56 42 TYR B O 1
ATOM 1490 N N . GLY B 1 43 ? -10.438 -26.031 -18.812 1 90.06 43 GLY B N 1
ATOM 1491 C CA . GLY B 1 43 ? -10.047 -27.297 -18.219 1 90.06 43 GLY B CA 1
ATOM 1492 C C . GLY B 1 43 ? -9.578 -27.156 -16.781 1 90.06 43 GLY B C 1
ATOM 1493 O O . GLY B 1 43 ? -9.54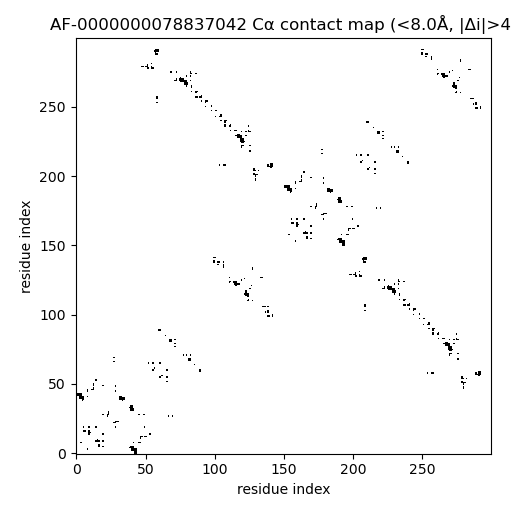7 -26.062 -16.234 1 90.06 43 GLY B O 1
ATOM 1494 N N . ASP B 1 44 ? -9.211 -28.297 -16.156 1 90.88 44 ASP B N 1
ATOM 1495 C CA . ASP B 1 44 ? -8.742 -28.344 -14.773 1 90.88 44 ASP B CA 1
ATOM 1496 C C . ASP B 1 44 ? -7.441 -27.562 -14.609 1 90.88 44 ASP B C 1
ATOM 1498 O O . ASP B 1 44 ? -7.152 -27.047 -13.523 1 90.88 44 ASP B O 1
ATOM 1502 N N . GLU B 1 45 ? -6.758 -27.484 -15.664 1 92.44 45 GLU B N 1
ATOM 1503 C CA . GLU B 1 45 ? -5.5 -26.75 -15.617 1 92.44 45 GLU B CA 1
ATOM 1504 C C . GLU B 1 45 ? -5.734 -25.281 -15.305 1 92.44 45 GLU B C 1
ATOM 1506 O O . GLU B 1 45 ? -4.926 -24.641 -14.625 1 92.44 45 GLU B O 1
ATOM 1511 N N . ALA B 1 46 ? -6.816 -24.797 -15.781 1 94.19 46 ALA B N 1
ATOM 1512 C CA . ALA B 1 46 ? -7.152 -23.406 -15.516 1 94.19 46 ALA B CA 1
ATOM 1513 C C . ALA B 1 46 ? -7.395 -23.172 -14.031 1 94.19 46 ALA B C 1
ATOM 1515 O O . ALA B 1 46 ? -7.023 -22.125 -13.492 1 94.19 46 ALA B O 1
ATOM 1516 N N . VAL B 1 47 ? -7.977 -24.109 -13.359 1 93.38 47 VAL B N 1
ATOM 1517 C CA . VAL B 1 47 ? -8.219 -24.016 -11.922 1 93.38 47 VAL B CA 1
ATOM 1518 C C . VAL B 1 47 ? -6.887 -23.938 -11.18 1 93.38 47 VAL B C 1
ATOM 1520 O O . VAL B 1 47 ? -6.688 -23.078 -10.32 1 93.38 47 VAL B O 1
ATOM 1523 N N . ARG B 1 48 ? -6.031 -24.812 -11.562 1 93.81 48 ARG B N 1
ATOM 1524 C CA . ARG B 1 48 ? -4.73 -24.875 -10.906 1 93.81 48 ARG B CA 1
ATOM 1525 C C . ARG B 1 48 ? -3.938 -23.594 -11.148 1 93.81 48 ARG B C 1
ATOM 1527 O O . ARG B 1 48 ? -3.301 -23.078 -10.227 1 93.81 48 ARG B O 1
ATOM 1534 N N . ARG B 1 49 ? -4.004 -23.172 -12.359 1 96.19 49 ARG B N 1
ATOM 1535 C CA . ARG B 1 49 ? -3.27 -21.953 -12.719 1 96.19 49 ARG B CA 1
ATOM 1536 C C . ARG B 1 49 ? -3.807 -20.75 -11.961 1 96.19 49 ARG B C 1
ATOM 1538 O O . ARG B 1 49 ? -3.033 -19.938 -11.445 1 96.19 49 ARG B O 1
ATOM 1545 N N . LEU B 1 50 ? -5.094 -20.641 -11.844 1 95.88 50 LEU B N 1
ATOM 1546 C CA . LEU B 1 50 ? -5.707 -19.531 -11.102 1 95.88 50 LEU B CA 1
ATOM 1547 C C . LEU B 1 50 ? -5.363 -19.625 -9.617 1 95.88 50 LEU B C 1
ATOM 1549 O O . LEU B 1 50 ? -5.133 -18.609 -8.969 1 95.88 50 LEU B O 1
ATOM 1553 N N . ALA B 1 51 ? -5.355 -20.812 -9.102 1 94.12 51 ALA B N 1
ATOM 1554 C CA . ALA B 1 51 ? -4.973 -21 -7.703 1 94.12 51 ALA B CA 1
ATOM 1555 C C . ALA B 1 51 ? -3.533 -20.562 -7.465 1 94.12 51 ALA B C 1
ATOM 1557 O O . ALA B 1 51 ? -3.234 -19.922 -6.453 1 94.12 51 ALA B O 1
ATOM 1558 N N . PHE B 1 52 ? -2.703 -20.906 -8.406 1 96 52 PHE B N 1
ATOM 1559 C CA . PHE B 1 52 ? -1.309 -20.484 -8.367 1 96 52 PHE B CA 1
ATOM 1560 C C . PHE B 1 52 ? -1.206 -18.969 -8.328 1 96 52 PHE B C 1
ATOM 1562 O O . PHE B 1 52 ? -0.524 -18.406 -7.469 1 96 52 PHE B O 1
ATOM 1569 N N . ILE B 1 53 ? -1.877 -18.312 -9.242 1 96.75 53 ILE B N 1
ATOM 1570 C CA . ILE B 1 53 ? -1.85 -16.859 -9.352 1 96.75 53 ILE B CA 1
ATOM 1571 C C . ILE B 1 53 ? -2.387 -16.219 -8.07 1 96.75 53 ILE B C 1
ATOM 1573 O O . ILE B 1 53 ? -1.787 -15.289 -7.531 1 96.75 53 ILE B O 1
ATOM 1577 N N . LYS B 1 54 ? -3.48 -16.719 -7.586 1 94.38 54 LYS B N 1
ATOM 1578 C CA . LYS B 1 54 ? -4.09 -16.203 -6.355 1 94.38 54 LYS B CA 1
ATOM 1579 C C . LYS B 1 54 ? -3.117 -16.297 -5.184 1 94.38 54 LYS B C 1
ATOM 1581 O O . LYS B 1 54 ? -2.953 -15.344 -4.43 1 94.38 54 LYS B O 1
ATOM 1586 N N . HIS B 1 55 ? -2.51 -17.422 -5.051 1 93.62 55 HIS B N 1
ATOM 1587 C CA . HIS B 1 55 ? -1.561 -17.641 -3.961 1 93.62 55 HIS B CA 1
ATOM 1588 C C . HIS B 1 55 ? -0.362 -16.703 -4.086 1 93.62 55 HIS B C 1
ATOM 1590 O O . HIS B 1 55 ? 0.055 -16.078 -3.104 1 93.62 55 HIS B O 1
ATOM 1596 N N . ALA B 1 56 ? 0.168 -16.594 -5.258 1 96 56 ALA B N 1
ATOM 1597 C CA . ALA B 1 56 ? 1.291 -15.695 -5.508 1 96 56 ALA B CA 1
ATOM 1598 C C . ALA B 1 56 ? 0.93 -14.258 -5.152 1 96 56 ALA B C 1
ATOM 1600 O O . ALA B 1 56 ? 1.72 -13.547 -4.523 1 96 56 ALA B O 1
ATOM 1601 N N . ARG B 1 57 ? -0.291 -13.867 -5.523 1 94.12 57 ARG B N 1
ATOM 1602 C CA . ARG B 1 57 ? -0.762 -12.523 -5.211 1 94.12 57 ARG B CA 1
ATOM 1603 C C . ARG B 1 57 ? -0.901 -12.328 -3.703 1 94.12 57 ARG B C 1
ATOM 1605 O O . ARG B 1 57 ? -0.586 -11.258 -3.18 1 94.12 57 ARG B O 1
ATOM 1612 N N . GLN B 1 58 ? -1.349 -13.32 -3.064 1 91.75 58 GLN B N 1
ATOM 1613 C CA . GLN B 1 58 ? -1.49 -13.258 -1.614 1 91.75 58 GLN B CA 1
ATOM 1614 C C . GLN B 1 58 ? -0.136 -13.07 -0.937 1 91.75 58 GLN B C 1
ATOM 1616 O O . GLN B 1 58 ? -0.044 -12.445 0.12 1 91.75 58 GLN B O 1
ATOM 1621 N N . LEU B 1 59 ? 0.86 -13.578 -1.632 1 92.62 59 LEU B N 1
ATOM 1622 C CA . LEU B 1 59 ? 2.209 -13.438 -1.092 1 92.62 59 LEU B CA 1
ATOM 1623 C C . LEU B 1 59 ? 2.844 -12.133 -1.557 1 92.62 59 LEU B C 1
ATOM 1625 O O . LEU B 1 59 ? 3.988 -11.836 -1.206 1 92.62 59 LEU B O 1
ATOM 1629 N N . GLY B 1 60 ? 2.154 -11.422 -2.43 1 93.31 60 GLY B N 1
ATOM 1630 C CA . GLY B 1 60 ? 2.551 -10.07 -2.775 1 93.31 60 GLY B CA 1
ATOM 1631 C C . GLY B 1 60 ? 3.383 -9.992 -4.043 1 93.31 60 GLY B C 1
ATOM 1632 O O . GLY B 1 60 ? 3.975 -8.953 -4.344 1 93.31 60 GLY B O 1
ATOM 1633 N N . PHE B 1 61 ? 3.459 -11.062 -4.773 1 95.88 61 PHE B N 1
ATOM 1634 C CA . PHE B 1 61 ? 4.23 -11.008 -6.012 1 95.88 61 PHE B CA 1
ATOM 1635 C C . PHE B 1 61 ? 3.551 -10.109 -7.035 1 95.88 61 PHE B C 1
ATOM 1637 O O . PHE B 1 61 ? 2.33 -10.164 -7.203 1 95.88 61 PHE B O 1
ATOM 1644 N N . PRO B 1 62 ? 4.379 -9.352 -7.711 1 96.06 62 PRO B N 1
ATOM 1645 C CA . PRO B 1 62 ? 3.809 -8.57 -8.805 1 96.06 62 PRO B CA 1
ATOM 1646 C C . PRO B 1 62 ? 3.5 -9.414 -10.039 1 96.06 62 PRO B C 1
ATOM 1648 O O . PRO B 1 62 ? 4.062 -10.492 -10.211 1 96.06 62 PRO B O 1
ATOM 1651 N N . ILE B 1 63 ? 2.695 -8.875 -10.867 1 96.81 63 ILE B N 1
ATOM 1652 C CA . ILE B 1 63 ? 2.184 -9.57 -12.039 1 96.81 63 ILE B CA 1
ATOM 1653 C C . ILE B 1 63 ? 3.348 -10.047 -12.898 1 96.81 63 ILE B C 1
ATOM 1655 O O . ILE B 1 63 ? 3.342 -11.188 -13.391 1 96.81 63 ILE B O 1
ATOM 1659 N N . GLU B 1 64 ? 4.367 -9.25 -13.016 1 97.06 64 GLU B N 1
ATOM 1660 C CA . GLU B 1 64 ? 5.496 -9.617 -13.859 1 97.06 64 GLU B CA 1
ATOM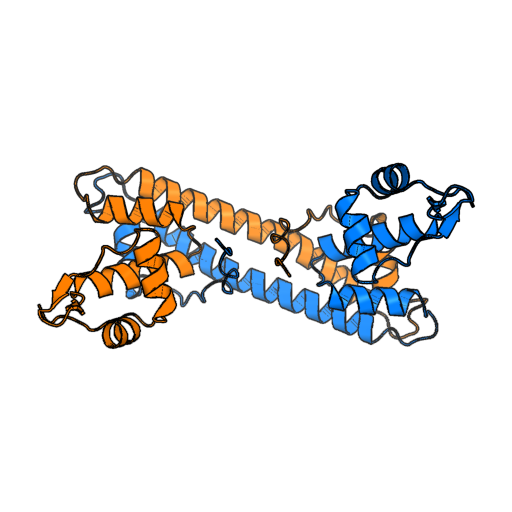 1661 C C . GLU B 1 64 ? 6.27 -10.789 -13.273 1 97.06 64 GLU B C 1
ATOM 1663 O O . GLU B 1 64 ? 6.715 -11.68 -14 1 97.06 64 GLU B O 1
ATOM 1668 N N . ALA B 1 65 ? 6.422 -10.758 -12.008 1 97.44 65 ALA B N 1
ATOM 1669 C CA . ALA B 1 65 ? 7.059 -11.891 -11.344 1 97.44 65 ALA B CA 1
ATOM 1670 C C . ALA B 1 65 ? 6.23 -13.156 -11.508 1 97.44 65 ALA B C 1
ATOM 1672 O O . ALA B 1 65 ? 6.777 -14.234 -11.758 1 97.44 65 ALA B O 1
ATOM 1673 N N . ILE B 1 66 ? 4.945 -13.039 -11.398 1 97.69 66 ILE B N 1
ATOM 1674 C CA . ILE B 1 66 ? 4.047 -14.18 -11.523 1 97.69 66 ILE B CA 1
ATOM 1675 C C . ILE B 1 66 ? 4.145 -14.758 -12.938 1 97.69 66 ILE B C 1
ATOM 1677 O O . ILE B 1 66 ? 4.141 -15.977 -13.109 1 97.69 66 ILE B O 1
ATOM 1681 N N . ARG B 1 67 ? 4.258 -13.891 -13.867 1 97.62 67 ARG B N 1
ATOM 1682 C CA . ARG B 1 67 ? 4.426 -14.336 -15.25 1 97.62 67 ARG B CA 1
ATOM 1683 C C . ARG B 1 67 ? 5.656 -15.219 -15.398 1 97.62 67 ARG B C 1
ATOM 1685 O O . ARG B 1 67 ? 5.594 -16.281 -16.016 1 97.62 67 ARG B O 1
ATOM 1692 N N . THR B 1 68 ? 6.695 -14.789 -14.82 1 97.25 68 THR B N 1
ATOM 1693 C CA . THR B 1 68 ? 7.945 -15.539 -14.883 1 97.25 68 THR B CA 1
ATOM 1694 C C . THR B 1 68 ? 7.805 -16.875 -14.156 1 97.25 68 THR B C 1
ATOM 1696 O O . THR B 1 68 ? 8.25 -17.906 -14.656 1 97.25 68 THR B O 1
ATOM 1699 N N . LEU B 1 69 ? 7.207 -16.844 -13.023 1 96.75 69 LEU B N 1
ATOM 1700 C CA . LEU B 1 69 ? 7.027 -18.062 -12.234 1 96.75 69 LEU B CA 1
ATOM 1701 C C . LEU B 1 69 ? 6.145 -19.062 -12.977 1 96.75 69 LEU B C 1
ATOM 1703 O O . LEU B 1 69 ? 6.418 -20.266 -12.961 1 96.75 69 LEU B O 1
ATOM 1707 N N . LEU B 1 70 ? 5.09 -18.609 -13.625 1 96.75 70 LEU B N 1
ATOM 1708 C CA . LEU B 1 70 ? 4.219 -19.469 -14.414 1 96.75 70 LEU B CA 1
ATOM 1709 C C . LEU B 1 70 ? 4.969 -20.062 -15.602 1 96.75 70 LEU B C 1
ATOM 1711 O O . LEU B 1 70 ? 4.777 -21.234 -15.945 1 96.75 70 LEU B O 1
ATOM 1715 N N . ASP B 1 71 ? 5.781 -19.219 -16.219 1 96.12 71 ASP B N 1
ATOM 1716 C CA . ASP B 1 71 ? 6.594 -19.688 -17.328 1 96.12 71 ASP B CA 1
ATOM 1717 C C . ASP B 1 71 ? 7.512 -20.828 -16.891 1 96.12 71 ASP B C 1
ATOM 1719 O O . ASP B 1 71 ? 7.652 -21.828 -17.594 1 96.12 71 ASP B O 1
ATOM 1723 N N . LEU B 1 72 ? 8.086 -20.703 -15.805 1 95 72 LEU B N 1
ATOM 1724 C CA . LEU B 1 72 ? 8.945 -21.75 -15.258 1 95 72 LEU B CA 1
ATOM 1725 C C . LEU B 1 72 ? 8.141 -23 -14.93 1 95 72 LEU B C 1
ATOM 1727 O O . LEU B 1 72 ? 8.586 -24.125 -15.195 1 95 72 LEU B O 1
ATOM 1731 N N . ALA B 1 73 ? 6.953 -22.844 -14.359 1 94.31 73 ALA B N 1
ATOM 1732 C CA . ALA B 1 73 ? 6.078 -23.969 -14.055 1 94.31 73 ALA B CA 1
ATOM 1733 C C . ALA B 1 73 ? 5.719 -24.734 -15.32 1 94.31 73 ALA B C 1
ATOM 1735 O O . ALA B 1 73 ? 5.594 -25.969 -15.297 1 94.31 73 ALA B O 1
ATOM 1736 N N . ASP B 1 74 ? 5.625 -23.969 -16.375 1 94.75 74 ASP B N 1
ATOM 1737 C CA . ASP B 1 74 ? 5.266 -24.562 -17.656 1 94.75 74 ASP B CA 1
ATOM 1738 C C . ASP B 1 74 ? 6.473 -25.234 -18.312 1 94.75 74 ASP B C 1
ATOM 1740 O O . ASP B 1 74 ? 6.32 -26.016 -19.266 1 94.75 74 ASP B O 1
ATOM 1744 N N . ASN B 1 75 ? 7.629 -24.875 -17.828 1 95.69 75 ASN B N 1
ATOM 1745 C CA . ASN B 1 75 ? 8.867 -25.391 -18.391 1 95.69 75 ASN B CA 1
ATOM 1746 C C . ASN B 1 75 ? 9.758 -26.016 -17.328 1 95.69 75 ASN B C 1
ATOM 1748 O O . ASN B 1 75 ? 10.797 -25.453 -16.969 1 95.69 75 ASN B O 1
ATOM 1752 N N . PRO B 1 76 ? 9.414 -27.188 -16.953 1 93.81 76 PRO B N 1
ATOM 1753 C CA . PRO B 1 76 ? 10.062 -27.797 -15.797 1 93.81 76 PRO B CA 1
ATOM 1754 C C . PRO B 1 76 ? 11.539 -28.109 -16.031 1 93.81 76 PRO B C 1
ATOM 1756 O O . PRO B 1 76 ? 12.281 -28.375 -15.086 1 93.81 76 PRO B O 1
ATOM 1759 N N . ASP B 1 77 ? 12 -28.062 -17.297 1 94.56 77 ASP B N 1
ATOM 1760 C CA . ASP B 1 77 ? 13.383 -28.422 -17.609 1 94.56 77 ASP B CA 1
ATOM 1761 C C . ASP B 1 77 ? 14.305 -27.219 -17.5 1 94.56 77 ASP B C 1
ATOM 1763 O O . ASP B 1 77 ? 15.531 -27.359 -17.578 1 94.56 77 ASP B O 1
ATOM 1767 N N . ARG B 1 78 ? 13.742 -26.094 -17.219 1 94.25 78 ARG B N 1
ATOM 1768 C CA . ARG B 1 78 ? 14.555 -24.891 -17.031 1 94.25 78 ARG B CA 1
ATOM 1769 C C . ARG B 1 78 ? 15.094 -24.812 -15.602 1 94.25 78 ARG B C 1
ATOM 1771 O O . ARG B 1 78 ? 14.57 -25.469 -14.703 1 94.25 78 ARG B O 1
ATOM 1778 N N . THR B 1 79 ? 16.156 -24.031 -15.492 1 93.62 79 THR B N 1
ATOM 1779 C CA . THR B 1 79 ? 16.703 -23.812 -14.156 1 93.62 79 THR B CA 1
ATOM 1780 C C . THR B 1 79 ? 15.727 -23 -13.312 1 93.62 79 THR B C 1
ATOM 1782 O O . THR B 1 79 ? 15.023 -22.125 -13.836 1 93.62 79 THR B O 1
ATOM 1785 N N . CYS B 1 80 ? 15.711 -23.281 -12.039 1 93.06 80 CYS B N 1
ATOM 1786 C CA . CYS B 1 80 ? 14.781 -22.578 -11.164 1 93.06 80 CYS B CA 1
ATOM 1787 C C . CYS B 1 80 ? 15.438 -21.344 -10.547 1 93.06 80 CYS B C 1
ATOM 1789 O O . CYS B 1 80 ? 14.914 -20.766 -9.602 1 93.06 80 CYS B O 1
ATOM 1791 N N . GLU B 1 81 ? 16.531 -20.938 -11.062 1 93.19 81 GLU B N 1
ATOM 1792 C CA . GLU B 1 81 ? 17.281 -19.812 -10.508 1 93.19 81 GLU B CA 1
ATOM 1793 C C . GLU B 1 81 ? 16.422 -18.562 -10.461 1 93.19 81 GLU B C 1
ATOM 1795 O O . GLU B 1 81 ? 16.469 -17.797 -9.484 1 93.19 81 GLU B O 1
ATOM 1800 N N . ASP B 1 82 ? 15.695 -18.328 -11.5 1 94.31 82 ASP B N 1
ATOM 1801 C CA . ASP B 1 82 ? 14.852 -17.141 -11.539 1 94.31 82 ASP B CA 1
ATOM 1802 C C . ASP B 1 82 ? 13.781 -17.188 -10.445 1 94.31 82 ASP B C 1
ATOM 1804 O O . ASP B 1 82 ? 13.445 -16.172 -9.852 1 94.31 82 ASP B O 1
ATOM 1808 N N . ALA B 1 83 ? 13.227 -18.359 -10.219 1 94.94 83 ALA B N 1
ATOM 1809 C CA . ALA B 1 83 ? 12.234 -18.5 -9.164 1 94.94 83 ALA B CA 1
ATOM 1810 C C . ALA B 1 83 ? 12.82 -18.156 -7.801 1 94.94 83 ALA B C 1
ATOM 1812 O O . ALA B 1 83 ? 12.203 -17.422 -7.016 1 94.94 83 ALA B O 1
ATOM 1813 N N . ASN B 1 84 ? 14 -18.656 -7.582 1 94.75 84 ASN B N 1
ATOM 1814 C CA . ASN B 1 84 ? 14.688 -18.344 -6.332 1 94.75 84 ASN B CA 1
ATOM 1815 C C . ASN B 1 84 ? 14.969 -16.859 -6.195 1 94.75 84 ASN B C 1
ATOM 1817 O O . ASN B 1 84 ? 14.781 -16.281 -5.117 1 94.75 84 ASN B O 1
ATOM 1821 N N . ALA B 1 85 ? 15.422 -16.312 -7.258 1 95.62 85 ALA B N 1
ATOM 1822 C CA . ALA B 1 85 ? 15.742 -14.891 -7.242 1 95.62 85 ALA B CA 1
ATOM 1823 C C . ALA B 1 85 ? 14.492 -14.055 -6.973 1 95.62 85 ALA B C 1
ATOM 1825 O O . ALA B 1 85 ? 14.539 -13.086 -6.211 1 95.62 85 ALA B O 1
ATOM 1826 N N . LEU B 1 86 ? 13.398 -14.414 -7.562 1 96.62 86 LEU B N 1
ATOM 1827 C CA . LEU B 1 86 ? 12.148 -13.688 -7.379 1 96.62 86 LEU B CA 1
ATOM 1828 C C . LEU B 1 86 ? 11.648 -13.82 -5.945 1 96.62 86 LEU B C 1
ATOM 1830 O O . LEU B 1 86 ? 11.156 -12.844 -5.363 1 96.62 86 LEU B O 1
ATOM 1834 N N . ALA B 1 87 ? 11.734 -15.016 -5.383 1 95.88 87 ALA B N 1
ATOM 1835 C CA . ALA B 1 87 ? 11.336 -15.219 -3.99 1 95.88 87 ALA B CA 1
ATOM 1836 C C . ALA B 1 87 ? 12.18 -14.367 -3.047 1 95.88 87 ALA B C 1
ATOM 1838 O O . ALA B 1 87 ? 11.648 -13.742 -2.127 1 95.88 87 ALA B O 1
ATOM 1839 N N . GLN B 1 88 ? 13.477 -14.328 -3.322 1 96.81 88 GLN B N 1
ATOM 1840 C CA . GLN B 1 88 ? 14.375 -13.531 -2.502 1 96.81 88 GLN B CA 1
ATOM 1841 C C . GLN B 1 88 ? 14.07 -12.039 -2.633 1 96.81 88 GLN B C 1
ATOM 1843 O O . GLN B 1 88 ? 14.102 -11.305 -1.644 1 96.81 88 GLN B O 1
ATOM 1848 N N . GLU B 1 89 ? 13.875 -11.617 -3.807 1 97.38 89 GLU B N 1
ATOM 1849 C CA . GLU B 1 89 ? 13.523 -10.219 -4.051 1 97.38 89 GLU B CA 1
ATOM 1850 C C . GLU B 1 89 ? 12.25 -9.828 -3.309 1 97.38 89 GLU B C 1
ATOM 1852 O O . GLU B 1 89 ? 12.188 -8.758 -2.703 1 97.38 89 GLU B O 1
ATOM 1857 N N . GLN B 1 90 ? 11.266 -10.711 -3.385 1 97.25 90 GLN B N 1
ATOM 1858 C CA . GLN B 1 90 ? 10.008 -10.453 -2.697 1 97.25 90 GLN B CA 1
ATOM 1859 C C . GLN B 1 90 ? 10.211 -10.391 -1.187 1 97.25 90 GLN B C 1
ATOM 1861 O O . GLN B 1 90 ? 9.633 -9.531 -0.514 1 97.25 90 GLN B O 1
ATOM 1866 N N . LEU B 1 91 ? 11.023 -11.242 -0.671 1 97.06 91 LEU B N 1
ATOM 1867 C CA . LEU B 1 91 ? 11.328 -11.219 0.754 1 97.06 91 LEU B CA 1
ATOM 1868 C C . LEU B 1 91 ? 11.992 -9.898 1.146 1 97.06 91 LEU B C 1
ATOM 1870 O O . LEU B 1 91 ? 11.602 -9.273 2.131 1 97.06 91 LEU B O 1
ATOM 1874 N N . THR B 1 92 ? 12.938 -9.5 0.355 1 98.31 92 THR B N 1
ATOM 1875 C CA . THR B 1 92 ? 13.648 -8.25 0.623 1 98.31 92 THR B CA 1
ATOM 1876 C C . THR B 1 92 ? 12.695 -7.062 0.576 1 98.31 92 THR B C 1
ATOM 1878 O O . THR B 1 92 ? 12.766 -6.168 1.421 1 98.31 92 THR B O 1
ATOM 1881 N N . ALA B 1 93 ? 11.812 -7.086 -0.42 1 97.38 93 ALA B N 1
ATOM 1882 C CA . ALA B 1 93 ? 10.836 -6.012 -0.55 1 97.38 93 ALA B CA 1
ATOM 1883 C C . ALA B 1 93 ? 9.938 -5.938 0.682 1 97.38 93 ALA B C 1
ATOM 1885 O O . ALA B 1 93 ? 9.68 -4.852 1.208 1 97.38 93 ALA B O 1
ATOM 1886 N N . VAL B 1 94 ? 9.469 -7.062 1.138 1 97.31 94 VAL B N 1
ATOM 1887 C CA . VAL B 1 94 ? 8.586 -7.137 2.301 1 97.31 94 VAL B CA 1
ATOM 1888 C C . VAL B 1 94 ? 9.336 -6.66 3.545 1 97.31 94 VAL B C 1
ATOM 1890 O O . VAL B 1 94 ? 8.797 -5.891 4.344 1 97.31 94 VAL B O 1
ATOM 1893 N N . GLU B 1 95 ? 10.57 -7.051 3.703 1 97.94 95 GLU B N 1
ATOM 1894 C CA . GLU B 1 95 ? 11.367 -6.656 4.859 1 97.94 95 GLU B CA 1
ATOM 1895 C C . GLU B 1 95 ? 11.633 -5.152 4.863 1 97.94 95 GLU B C 1
ATOM 1897 O O . GLU B 1 95 ? 11.609 -4.516 5.918 1 97.94 95 GLU B O 1
ATOM 1902 N N . THR B 1 96 ? 11.891 -4.672 3.689 1 97.62 96 THR B N 1
ATOM 1903 C CA . THR B 1 96 ? 12.086 -3.23 3.566 1 97.62 96 THR B CA 1
ATOM 1904 C C . THR B 1 96 ? 10.82 -2.475 3.965 1 97.62 96 THR B C 1
ATOM 1906 O O . THR B 1 96 ? 10.891 -1.491 4.703 1 97.62 96 THR B O 1
ATOM 1909 N N . LYS B 1 97 ? 9.688 -2.967 3.516 1 96.56 97 LYS B N 1
ATOM 1910 C CA . LYS B 1 97 ? 8.414 -2.33 3.842 1 96.56 97 LYS B CA 1
ATOM 1911 C C . LYS B 1 97 ? 8.125 -2.406 5.34 1 96.56 97 LYS B C 1
ATOM 1913 O O . LYS B 1 97 ? 7.648 -1.438 5.938 1 96.56 97 LYS B O 1
ATOM 1918 N N . ILE B 1 98 ? 8.414 -3.482 5.938 1 97 98 ILE B N 1
ATOM 1919 C CA . ILE B 1 98 ? 8.211 -3.656 7.371 1 97 98 ILE B CA 1
ATOM 1920 C C . ILE B 1 98 ? 9.07 -2.654 8.141 1 97 98 ILE B C 1
ATOM 1922 O O . ILE B 1 98 ? 8.594 -2.004 9.07 1 97 98 ILE B O 1
ATOM 1926 N N . ALA B 1 99 ? 10.305 -2.535 7.695 1 97.06 99 ALA B N 1
ATOM 1927 C CA . ALA B 1 99 ? 11.211 -1.606 8.367 1 97.06 99 ALA B CA 1
ATOM 1928 C C . ALA B 1 99 ? 10.688 -0.174 8.281 1 97.06 99 ALA B C 1
ATOM 1930 O O . ALA B 1 99 ? 10.75 0.574 9.258 1 97.06 99 ALA B O 1
ATOM 1931 N N . GLN B 1 100 ? 10.258 0.164 7.191 1 95.19 100 GLN B N 1
ATOM 1932 C CA . GLN B 1 100 ? 9.703 1.499 7 1 95.19 100 GLN B CA 1
ATOM 1933 C C . GLN B 1 100 ? 8.492 1.726 7.898 1 95.19 100 GLN B C 1
ATOM 1935 O O . GLN B 1 100 ? 8.375 2.775 8.531 1 95.19 100 GLN B O 1
ATOM 1940 N N . LEU B 1 101 ? 7.617 0.758 7.98 1 96.12 101 LEU B N 1
ATOM 1941 C CA . LEU B 1 101 ? 6.402 0.876 8.781 1 96.12 101 LEU B CA 1
ATOM 1942 C C . LEU B 1 101 ? 6.73 0.881 10.273 1 96.12 101 LEU B C 1
ATOM 1944 O O . LEU B 1 101 ? 6.047 1.542 11.055 1 96.12 101 LEU B O 1
ATOM 1948 N N . GLU B 1 102 ? 7.773 0.203 10.562 1 97.06 102 GLU B N 1
ATOM 1949 C CA . GLU B 1 102 ? 8.195 0.208 11.961 1 97.06 102 GLU B CA 1
ATOM 1950 C C . GLU B 1 102 ? 8.68 1.594 12.383 1 97.06 102 GLU B C 1
ATOM 1952 O O . GLU B 1 102 ? 8.438 2.018 13.516 1 97.06 102 GLU B O 1
ATOM 1957 N N . ALA B 1 103 ? 9.383 2.234 11.492 1 94.06 103 ALA B N 1
ATOM 1958 C CA . ALA B 1 103 ? 9.789 3.611 11.766 1 94.06 103 ALA B CA 1
ATOM 1959 C C . ALA B 1 103 ? 8.57 4.512 11.945 1 94.06 103 ALA B C 1
ATOM 1961 O O . ALA B 1 103 ? 8.531 5.344 12.859 1 94.06 103 ALA B O 1
ATOM 1962 N N . LEU B 1 104 ? 7.594 4.324 11.125 1 93.69 104 LEU B N 1
ATOM 1963 C CA . LEU B 1 104 ? 6.352 5.082 11.242 1 93.69 104 LEU B CA 1
ATOM 1964 C C . LEU B 1 104 ? 5.637 4.766 12.547 1 93.69 104 LEU B C 1
ATOM 1966 O O . LEU B 1 104 ? 5.145 5.668 13.227 1 93.69 104 LEU B O 1
ATOM 1970 N N . ARG B 1 105 ? 5.574 3.512 12.883 1 96.69 105 ARG B N 1
ATOM 1971 C CA . ARG B 1 105 ? 4.938 3.08 14.125 1 96.69 105 ARG B CA 1
ATOM 1972 C C . ARG B 1 105 ? 5.562 3.777 15.328 1 96.69 105 ARG B C 1
ATOM 1974 O O . ARG B 1 105 ? 4.852 4.227 16.234 1 96.69 105 ARG B O 1
ATOM 1981 N N . ALA B 1 106 ? 6.863 3.852 15.32 1 95.62 106 ALA B N 1
ATOM 1982 C CA . ALA B 1 106 ? 7.562 4.492 16.438 1 95.62 106 ALA B CA 1
ATOM 1983 C C . ALA B 1 106 ? 7.168 5.961 16.547 1 95.62 106 ALA B C 1
ATOM 1985 O O . ALA B 1 106 ? 6.926 6.457 17.656 1 95.62 106 ALA B O 1
ATOM 1986 N N . GLU B 1 107 ? 7.137 6.621 15.43 1 91.75 107 GLU B N 1
ATOM 1987 C CA . GLU B 1 107 ? 6.766 8.031 15.43 1 91.75 107 GLU B CA 1
ATOM 1988 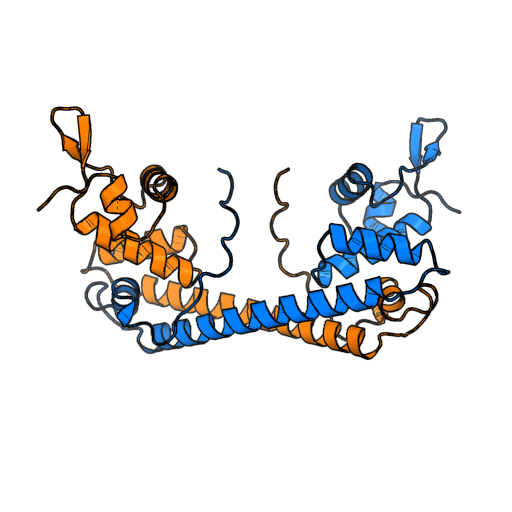C C . GLU B 1 107 ? 5.32 8.219 15.891 1 91.75 107 GLU B C 1
ATOM 1990 O O . GLU B 1 107 ? 5.031 9.102 16.703 1 91.75 107 GLU B O 1
ATOM 1995 N N . LEU B 1 108 ? 4.453 7.371 15.438 1 94.12 108 LEU B N 1
ATOM 1996 C CA . LEU B 1 108 ? 3.039 7.465 15.789 1 94.12 108 LEU B CA 1
ATOM 1997 C C . LEU B 1 108 ? 2.818 7.152 17.266 1 94.12 108 LEU B C 1
ATOM 1999 O O . LEU B 1 108 ? 1.978 7.773 17.922 1 94.12 108 LEU B O 1
ATOM 2003 N N . LYS B 1 109 ? 3.562 6.238 17.781 1 95.5 109 LYS B N 1
ATOM 2004 C CA . LYS B 1 109 ? 3.469 5.93 19.203 1 95.5 109 LYS B CA 1
ATOM 2005 C C . LYS B 1 109 ? 3.848 7.137 20.062 1 95.5 109 LYS B C 1
ATOM 2007 O O . LYS B 1 109 ? 3.195 7.422 21.062 1 95.5 109 LYS B O 1
ATOM 2012 N N . ARG B 1 110 ? 4.879 7.805 19.641 1 91.5 110 ARG B N 1
ATOM 2013 C CA . ARG B 1 110 ? 5.273 9.016 20.344 1 91.5 110 ARG B CA 1
ATOM 2014 C C . ARG B 1 110 ? 4.172 10.07 20.281 1 91.5 110 ARG B C 1
ATOM 2016 O O . ARG B 1 110 ? 3.871 10.719 21.281 1 91.5 110 ARG B O 1
ATOM 2023 N N . MET B 1 111 ? 3.578 10.203 19.156 1 89.69 111 MET B N 1
ATOM 2024 C CA . MET B 1 111 ? 2.51 11.18 18.953 1 89.69 111 MET B CA 1
ATOM 2025 C C . MET B 1 111 ? 1.31 10.859 19.844 1 89.69 111 MET B C 1
ATOM 2027 O O . MET B 1 111 ? 0.762 11.742 20.5 1 89.69 111 MET B O 1
ATOM 2031 N N . VAL B 1 112 ? 0.952 9.578 19.906 1 92.44 112 VAL B N 1
ATOM 2032 C CA . VAL B 1 112 ? -0.206 9.141 20.672 1 92.44 112 VAL B CA 1
ATOM 2033 C C . VAL B 1 112 ? 0.083 9.297 22.172 1 92.44 112 VAL B C 1
ATOM 2035 O O . VAL B 1 112 ? -0.791 9.703 22.938 1 92.44 112 VAL B O 1
ATOM 2038 N N . ALA B 1 113 ? 1.268 8.969 22.5 1 91.25 113 ALA B N 1
ATOM 2039 C CA . ALA B 1 113 ? 1.66 9.086 23.906 1 91.25 113 ALA B CA 1
ATOM 2040 C C . ALA B 1 113 ? 1.642 10.539 24.359 1 91.25 113 ALA B C 1
ATOM 2042 O O . ALA B 1 113 ? 1.359 10.828 25.531 1 91.25 113 ALA B O 1
ATOM 2043 N N . ALA B 1 114 ? 1.954 11.398 23.438 1 80.69 114 ALA B N 1
ATOM 2044 C CA . ALA B 1 114 ? 1.987 12.82 23.75 1 80.69 114 ALA B CA 1
ATOM 2045 C C . ALA B 1 114 ? 0.587 13.43 23.688 1 80.69 114 ALA B C 1
ATOM 2047 O O . ALA B 1 114 ? 0.405 14.617 23.969 1 80.69 114 ALA B O 1
ATOM 2048 N N . GLY B 1 115 ? -0.356 12.555 23.219 1 74.69 115 GLY B N 1
ATOM 2049 C CA . GLY B 1 115 ? -1.707 13.07 23.078 1 74.69 115 GLY B CA 1
ATOM 2050 C C . GLY B 1 115 ? -2.217 13.773 24.328 1 74.69 115 GLY B C 1
ATOM 2051 O O . GLY B 1 115 ? -1.67 13.586 25.422 1 74.69 115 GLY B O 1
ATOM 2052 N N . CYS B 1 116 ? -3.055 14.789 24.031 1 77.94 116 CYS B N 1
ATOM 2053 C CA . CYS B 1 116 ? -3.51 15.641 25.125 1 77.94 116 CYS B CA 1
ATOM 2054 C C . CYS B 1 116 ? -5.031 15.664 25.203 1 77.94 116 CYS B C 1
ATOM 2056 O O . CYS B 1 116 ? -5.707 15.062 24.375 1 77.94 116 CYS B O 1
ATOM 2058 N N . HIS B 1 117 ? -5.484 15.992 26.469 1 77.94 117 HIS B N 1
ATOM 2059 C CA . HIS B 1 117 ? -6.898 16.281 26.672 1 77.94 117 HIS B CA 1
ATOM 2060 C C . HIS B 1 117 ? -7.16 17.781 26.719 1 77.94 117 HIS B C 1
ATOM 2062 O O . HIS B 1 117 ? -6.496 18.5 27.469 1 77.94 117 HIS B O 1
ATOM 2068 N N . GLY B 1 118 ? -7.395 18.344 25.688 1 87.31 118 GLY B N 1
ATOM 2069 C CA . GLY B 1 118 ? -7.625 19.781 25.734 1 87.31 118 GLY B CA 1
ATOM 2070 C C . GLY B 1 118 ? -8.07 20.359 24.406 1 87.31 118 GLY B C 1
ATOM 2071 O O . GLY B 1 118 ? -8.93 19.781 23.734 1 87.31 118 GLY B O 1
ATOM 2072 N N . LEU B 1 119 ? -7.473 21.578 24.234 1 91 119 LEU B N 1
ATOM 2073 C CA . LEU B 1 119 ? -7.852 22.328 23.047 1 91 119 LEU B CA 1
ATOM 2074 C C . LEU B 1 119 ? -6.871 22.062 21.906 1 91 119 LEU B C 1
ATOM 2076 O O . LEU B 1 119 ? -5.703 21.734 22.141 1 91 119 LEU B O 1
ATOM 2080 N N . ALA B 1 120 ? -7.324 22.156 20.688 1 92.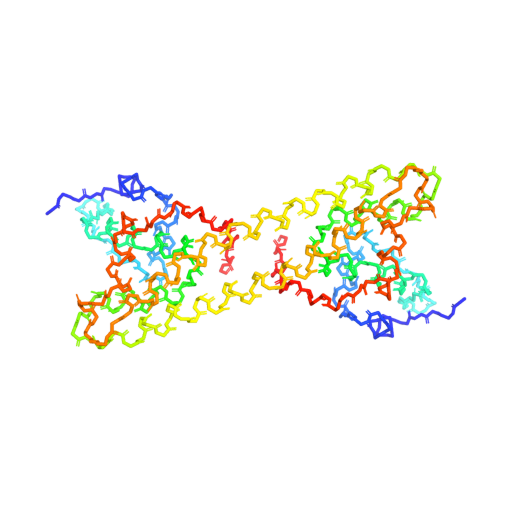31 120 ALA B N 1
ATOM 2081 C CA . ALA B 1 120 ? -6.52 21.938 19.484 1 92.31 120 ALA B CA 1
ATOM 2082 C C . ALA B 1 120 ? -5.285 22.844 19.484 1 92.31 120 ALA B C 1
ATOM 2084 O O . ALA B 1 120 ? -4.227 22.453 18.984 1 92.31 120 ALA B O 1
ATOM 2085 N N . GLY B 1 121 ? -5.43 23.984 20.094 1 90.94 121 GLY B N 1
ATOM 2086 C CA . GLY B 1 121 ? -4.324 24.922 20.141 1 90.94 121 GLY B CA 1
ATOM 2087 C C . GLY B 1 121 ? -3.145 24.422 20.953 1 90.94 121 GLY B C 1
ATOM 2088 O O . GLY B 1 121 ? -2.021 24.906 20.781 1 90.94 121 GLY B O 1
ATOM 2089 N N . ASP B 1 122 ? -3.404 23.453 21.797 1 89.19 122 ASP B N 1
ATOM 2090 C CA . ASP B 1 122 ? -2.361 22.891 22.656 1 89.19 122 ASP B CA 1
ATOM 2091 C C . ASP B 1 122 ? -2.139 21.422 22.359 1 89.19 122 ASP B C 1
ATOM 2093 O O . ASP B 1 122 ? -1.529 20.703 23.156 1 89.19 122 ASP B O 1
ATOM 2097 N N . CYS B 1 123 ? -2.717 21.125 21.359 1 92.25 123 CYS B N 1
ATOM 2098 C CA . CYS B 1 123 ? -2.68 19.688 21.047 1 92.25 123 CYS B CA 1
ATOM 2099 C C . CYS B 1 123 ? -1.3 19.281 20.547 1 92.25 123 CYS B C 1
ATOM 2101 O O . CYS B 1 123 ? -0.804 19.812 19.547 1 92.25 123 CYS B O 1
ATOM 2103 N N . ARG B 1 124 ? -0.665 18.312 21.109 1 88 124 ARG B N 1
ATOM 2104 C CA . ARG B 1 124 ? 0.68 17.859 20.766 1 88 124 ARG B CA 1
ATOM 2105 C C . ARG B 1 124 ? 0.698 17.156 19.406 1 88 124 ARG B C 1
ATOM 2107 O O . ARG B 1 124 ? 1.69 17.234 18.688 1 88 124 ARG B O 1
ATOM 2114 N N . VAL B 1 125 ? -0.392 16.5 19.047 1 91.69 125 VAL B N 1
ATOM 2115 C CA . VAL B 1 125 ? -0.492 15.844 17.734 1 91.69 125 VAL B CA 1
ATOM 2116 C C . VAL B 1 125 ? -0.364 16.891 16.625 1 91.69 125 VAL B C 1
ATOM 2118 O O . VAL B 1 125 ? 0.449 16.734 15.711 1 91.69 125 VAL B O 1
ATOM 2121 N N . ILE B 1 126 ? -1.104 17.938 16.766 1 92.56 126 ILE B N 1
ATOM 2122 C CA . ILE B 1 126 ? -1.11 19.016 15.781 1 92.56 126 ILE B CA 1
ATOM 2123 C C . ILE B 1 126 ? 0.243 19.719 15.781 1 92.56 126 ILE B C 1
ATOM 2125 O O . ILE B 1 126 ? 0.785 20.031 14.719 1 92.56 126 ILE B O 1
ATOM 2129 N N . GLU B 1 127 ? 0.791 19.906 16.984 1 90.62 127 GLU B N 1
ATOM 2130 C CA . GLU B 1 127 ? 2.084 20.578 17.109 1 90.62 127 GLU B CA 1
ATOM 2131 C C . GLU B 1 127 ? 3.189 19.766 16.438 1 90.62 127 GLU B C 1
ATOM 2133 O O . GLU B 1 127 ? 4.066 20.328 15.789 1 90.62 127 GLU B O 1
ATOM 2138 N N . THR B 1 128 ? 3.15 18.5 16.641 1 89.38 128 THR B N 1
ATOM 2139 C CA . THR B 1 128 ? 4.148 17.625 16.031 1 89.38 128 THR B CA 1
ATOM 2140 C C . THR B 1 128 ? 4.074 17.688 14.508 1 89.38 128 THR B C 1
ATOM 2142 O O . THR B 1 128 ? 5.105 17.766 13.836 1 89.38 128 THR B O 1
ATOM 2145 N N . LEU B 1 129 ? 2.92 17.656 13.953 1 90.75 129 LEU B N 1
ATOM 2146 C CA . LEU B 1 129 ? 2.742 17.688 12.5 1 90.75 129 LEU B CA 1
ATOM 2147 C C . LEU B 1 129 ? 3.18 19.031 11.93 1 90.75 129 LEU B C 1
ATOM 2149 O O . LEU B 1 129 ? 3.666 19.094 10.797 1 90.75 129 LEU B O 1
ATOM 2153 N N . ALA B 1 130 ? 3.006 20.047 12.719 1 89.69 130 ALA B N 1
ATOM 2154 C CA . ALA B 1 130 ? 3.355 21.391 12.273 1 89.69 130 ALA B CA 1
ATOM 2155 C C . ALA B 1 130 ? 4.867 21.609 12.305 1 89.69 130 ALA B C 1
ATOM 2157 O O . ALA B 1 130 ? 5.387 22.516 11.648 1 89.69 130 ALA B O 1
ATOM 2158 N N . ASP B 1 131 ? 5.555 20.734 13.109 1 83.5 131 ASP B N 1
ATOM 2159 C CA . ASP B 1 131 ? 6.996 20.891 13.258 1 83.5 131 ASP B CA 1
ATOM 2160 C C . ASP B 1 131 ? 7.703 19.531 13.125 1 83.5 131 ASP B C 1
ATOM 2162 O O . ASP B 1 131 ? 7.762 18.766 14.078 1 83.5 131 ASP B O 1
ATOM 2166 N N . HIS B 1 132 ? 8.266 19.297 11.953 1 75.94 132 HIS B N 1
ATOM 2167 C CA . HIS B 1 132 ? 8.906 18.031 11.641 1 75.94 132 HIS B CA 1
ATOM 2168 C C . HIS B 1 132 ? 10.109 17.781 12.547 1 75.94 132 HIS B C 1
ATOM 2170 O O . HIS B 1 132 ? 10.539 16.641 12.703 1 75.94 132 HIS B O 1
ATOM 2176 N N . SER B 1 133 ? 10.719 18.875 12.922 1 74.69 133 SER B N 1
ATOM 2177 C CA . SER B 1 133 ? 11.883 18.719 13.797 1 74.69 133 SER B CA 1
ATOM 2178 C C . SER B 1 133 ? 11.531 17.953 15.062 1 74.69 133 SER B C 1
ATOM 2180 O O . SER B 1 133 ? 12.414 17.438 15.75 1 74.69 133 SER B O 1
ATOM 2182 N N . LEU B 1 134 ? 10.281 17.797 15.305 1 69.81 134 LEU B N 1
ATOM 2183 C CA . LEU B 1 134 ? 9.82 17.094 16.5 1 69.81 134 LEU B CA 1
ATOM 2184 C C . LEU B 1 134 ? 9.672 15.602 16.234 1 69.81 134 LEU B C 1
ATOM 2186 O O . LEU B 1 134 ? 9.445 14.82 17.172 1 69.81 134 LEU B O 1
ATOM 2190 N N . CYS B 1 135 ? 9.852 15.281 14.977 1 73.69 135 CYS B N 1
ATOM 2191 C CA . CYS B 1 135 ? 9.836 13.852 14.664 1 73.69 135 CYS B CA 1
ATOM 2192 C C . CYS B 1 135 ? 11.211 13.234 14.898 1 73.69 135 CYS B C 1
ATOM 2194 O O . CYS B 1 135 ? 12.227 13.812 14.5 1 73.69 135 CYS B O 1
ATOM 2196 N N . ALA B 1 136 ? 11.383 12.273 15.75 1 65.81 136 ALA B N 1
ATOM 2197 C CA . ALA B 1 136 ? 12.641 11.688 16.219 1 65.81 136 ALA B CA 1
ATOM 2198 C C . ALA B 1 136 ? 13.367 10.992 15.07 1 65.81 136 ALA B C 1
ATOM 2200 O O . ALA B 1 136 ? 14.602 10.938 15.055 1 65.81 136 ALA B O 1
ATOM 2201 N N . GLN B 1 137 ? 12.641 10.438 14.172 1 64.12 137 GLN B N 1
ATOM 2202 C CA . GLN B 1 137 ? 13.305 9.656 13.133 1 64.12 137 GLN B CA 1
ATOM 2203 C C . GLN B 1 137 ? 12.898 10.141 11.742 1 64.12 137 GLN B C 1
ATOM 2205 O O . GLN B 1 137 ? 11.781 10.625 11.547 1 64.12 137 GLN B O 1
ATOM 2210 N N . GLU B 1 138 ? 13.906 10.172 10.906 1 64.62 138 GLU B N 1
ATOM 2211 C CA . GLU B 1 138 ? 13.578 10.383 9.5 1 64.62 138 GLU B CA 1
ATOM 2212 C C . GLU B 1 138 ? 12.648 9.281 8.984 1 64.62 138 GLU B C 1
ATOM 2214 O O . GLU B 1 138 ? 12.914 8.094 9.18 1 64.62 138 GLU B O 1
ATOM 2219 N N . HIS B 1 139 ? 11.422 9.656 8.883 1 64 139 HIS B N 1
ATOM 2220 C CA . HIS B 1 139 ? 10.492 8.68 8.328 1 64 139 HIS B CA 1
ATOM 2221 C C . HIS B 1 139 ? 10.312 8.883 6.828 1 64 139 HIS B C 1
ATOM 2223 O O . HIS B 1 139 ? 10.242 10.016 6.359 1 64 139 HIS B O 1
ATOM 2229 N N . ALA B 1 140 ? 10.953 8.055 6.129 1 58.56 140 ALA B N 1
ATOM 2230 C CA . ALA B 1 140 ? 10.711 8.125 4.688 1 58.56 140 ALA B CA 1
ATOM 2231 C C . ALA B 1 140 ? 9.234 7.91 4.371 1 58.56 140 ALA B C 1
ATOM 2233 O O . ALA B 1 140 ? 8.547 7.133 5.043 1 58.56 140 ALA B O 1
ATOM 2234 N N . ALA B 1 141 ? 8.633 8.844 3.496 1 57.47 141 ALA B N 1
ATOM 2235 C CA . ALA B 1 141 ? 7.258 8.656 3.051 1 57.47 141 ALA B CA 1
ATOM 2236 C C . ALA B 1 141 ? 7.039 7.238 2.535 1 57.47 141 ALA B C 1
ATOM 2238 O O . ALA B 1 141 ? 7.883 6.695 1.816 1 57.47 141 ALA B O 1
ATOM 2239 N N . PRO B 1 142 ? 6.117 6.555 3.232 1 53.94 142 PRO B N 1
ATOM 2240 C CA . PRO B 1 142 ? 5.809 5.293 2.559 1 53.94 142 PRO B CA 1
ATOM 2241 C C . PRO B 1 142 ? 5.629 5.453 1.052 1 53.94 142 PRO B C 1
ATOM 2243 O O . PRO B 1 142 ? 5.203 6.516 0.589 1 53.94 142 PRO B O 1
ATOM 2246 N N . GLU B 1 143 ? 6.395 4.848 0.271 1 48.25 143 GLU B N 1
ATOM 2247 C CA . GLU B 1 143 ? 6.277 4.93 -1.183 1 48.25 143 GLU B CA 1
ATOM 2248 C C . GLU B 1 143 ? 4.867 5.332 -1.602 1 48.25 143 GLU B C 1
ATOM 2250 O O . GLU B 1 143 ? 3.883 4.848 -1.038 1 48.25 143 GLU B O 1
ATOM 2255 N N . ARG B 1 144 ? 4.895 6.59 -2.232 1 44.38 144 ARG B N 1
ATOM 2256 C CA . ARG B 1 144 ? 3.695 7.203 -2.799 1 44.38 144 ARG B CA 1
ATOM 2257 C C . ARG B 1 144 ? 2.711 6.141 -3.277 1 44.38 144 ARG B C 1
ATOM 2259 O O . ARG B 1 144 ? 3.014 5.375 -4.191 1 44.38 144 ARG B O 1
ATOM 2266 N N . LEU B 1 145 ? 1.938 5.707 -2.32 1 41.75 145 LEU B N 1
ATOM 2267 C CA . LEU B 1 145 ? 0.885 5 -3.041 1 41.75 145 LEU B CA 1
ATOM 2268 C C . LEU B 1 145 ? 0.439 5.789 -4.266 1 41.75 145 LEU B C 1
ATOM 2270 O O . LEU B 1 145 ? 0.196 6.992 -4.18 1 41.75 145 LEU B O 1
ATOM 2274 N N . ALA B 1 146 ? 0.708 5.316 -5.375 1 39.44 146 ALA B N 1
ATOM 2275 C CA . ALA B 1 146 ? 0.27 5.934 -6.625 1 39.44 146 ALA B CA 1
ATOM 2276 C C . ALA B 1 146 ? -1.04 6.691 -6.434 1 39.44 146 ALA B C 1
ATOM 2278 O O . ALA B 1 146 ? -1.918 6.246 -5.691 1 39.44 146 ALA B O 1
ATOM 2279 N N . PRO B 1 147 ? -1.103 8.047 -6.754 1 29.33 147 PRO B N 1
ATOM 2280 C CA . PRO B 1 147 ? -2.363 8.789 -6.66 1 29.33 147 PRO B CA 1
ATOM 2281 C C . PRO B 1 147 ? -3.57 7.949 -7.074 1 29.33 147 PRO B C 1
ATOM 2283 O O . PRO B 1 147 ? -3.508 7.211 -8.055 1 29.33 147 PRO B O 1
ATOM 2286 N N . VAL B 1 148 ? -4.375 7.594 -6.145 1 31.14 148 VAL B N 1
ATOM 2287 C CA . VAL B 1 148 ? -5.648 7.039 -6.598 1 31.14 148 VAL B CA 1
ATOM 2288 C C . VAL B 1 148 ? -6.223 7.91 -7.715 1 31.14 148 VAL B C 1
ATOM 2290 O O . VAL B 1 148 ? -6.375 9.125 -7.551 1 31.14 148 VAL B O 1
ATOM 2293 N N . GLN B 1 149 ? -6.039 7.625 -9.039 1 27.28 149 GLN B N 1
ATOM 2294 C CA . GLN B 1 149 ? -6.766 8.312 -10.102 1 27.28 149 GLN B CA 1
ATOM 2295 C C . GLN B 1 149 ? -8.211 8.578 -9.688 1 27.28 149 GLN B C 1
ATOM 2297 O O . GLN B 1 149 ? -8.938 7.656 -9.312 1 27.28 149 GLN B O 1
ATOM 2302 N N . ALA B 1 150 ? -8.664 9.828 -9.523 1 25.62 150 ALA B N 1
ATOM 2303 C CA . ALA B 1 150 ? -10.062 10.242 -9.43 1 25.62 150 ALA B CA 1
ATOM 2304 C C . ALA B 1 150 ? -10.875 9.68 -10.594 1 25.62 150 ALA B C 1
ATOM 2306 O O . ALA B 1 150 ? -10.414 9.664 -11.734 1 25.62 150 ALA B O 1
#